Protein AF-A0A8B9K5P0-F1 (afdb_monomer)

Radius of gyration: 25.13 Å; Cα contacts (8 Å, |Δi|>4): 470; chains: 1; bounding box: 76×63×66 Å

Solvent-accessible surface area (backbone atoms only — not comparable to full-atom values): 19448 Å² total; per-residue (Å²): 140,87,88,80,80,86,77,84,75,73,75,76,75,79,77,75,72,77,77,64,49,28,31,17,77,49,69,68,52,82,48,82,62,27,60,58,54,50,53,51,48,51,43,72,75,34,86,42,51,40,85,42,99,42,73,86,77,28,59,35,36,41,39,33,32,43,46,81,92,64,82,69,54,52,61,50,54,43,50,58,67,48,66,81,47,67,68,90,45,43,33,35,40,39,36,32,37,71,42,90,57,66,83,65,85,72,82,77,62,51,83,79,59,86,62,72,54,54,49,60,36,57,32,49,21,28,91,93,66,28,62,49,89,33,71,56,33,52,51,32,51,53,54,52,51,53,56,53,52,52,55,63,58,68,72,51,83,81,81,80,77,83,73,96,80,77,85,75,77,76,75,74,71,76,67,40,27,30,20,76,44,63,46,69,78,58,63,68,32,59,50,68,55,49,61,57,50,69,72,35,90,50,48,39,84,39,93,42,81,85,74,24,66,32,36,41,38,40,25,33,28,46,84,85,68,54,62,26,54,65,57,36,42,61,57,52,72,74,48,66,87,87,53,50,29,31,41,39,39,36,34,47,44,90,55,86,80,64,80,78,78,88,62,87,85,73,66,89,63,84,65,80,37,80,41,58,37,47,19,34,97,83,35,40,62,51,97,38,73,60,36,55,51,35,50,50,51,52,54,50,67,64,65,50,85,81,76,71,88,69,83,83,71,78,88,69,89,88,87,130

Sequence (320 aa):
CIYQYITFISPPPPLIPPKTVKVFSCDTGNTLGSHKQFVGTLCSRRAGLKEVPTVEECDVILCFCPFVSRAGTDIEAALQKLNDIPVTKDVVLVVLHHTFDPECTVPDSSRSVSRENTLTVDCLFHEDRGILHCSQNEEAFRTVLKLIDTKIEEKKPEIKNPDPCTTVKLFKQPLQKYLIIRPGRTLRCHESIMQSLQKRPELQEVFTAIECDVVLAFCCIDPQGRSDIQETMNFLDILPDSKPVALVVLHQTSDPEHVVPDRSGLFTREIMLDVDFLFHENEELLPCPKNESSMNKVLHWLISEVRCDSWLHQVTYKEN

Structure (mmCIF, N/CA/C/O backbone):
data_AF-A0A8B9K5P0-F1
#
_entry.id   AF-A0A8B9K5P0-F1
#
loop_
_atom_site.group_PDB
_atom_site.id
_atom_site.type_symbol
_atom_site.label_atom_id
_atom_site.label_alt_id
_atom_site.label_comp_id
_atom_site.label_asym_id
_atom_site.label_entity_id
_atom_site.label_seq_id
_atom_site.pdbx_PDB_ins_code
_atom_site.Cartn_x
_atom_site.Cartn_y
_atom_site.Cartn_z
_atom_site.occupancy
_atom_site.B_iso_or_equiv
_atom_site.auth_seq_id
_atom_site.auth_comp_id
_atom_site.auth_asym_id
_atom_site.auth_atom_id
_atom_site.pdbx_PDB_model_num
ATOM 1 N N . CYS A 1 1 ? 27.549 -40.000 38.632 1.00 45.22 1 CYS A N 1
ATOM 2 C CA . CYS A 1 1 ? 26.120 -39.713 38.864 1.00 45.22 1 CYS A CA 1
ATOM 3 C C . CYS A 1 1 ? 25.875 -38.224 38.678 1.00 45.22 1 CYS A C 1
ATOM 5 O O . CYS A 1 1 ? 26.126 -37.474 39.606 1.00 45.22 1 CYS A O 1
ATOM 7 N N . ILE A 1 2 ? 25.475 -37.788 37.481 1.00 30.28 2 ILE A N 1
ATOM 8 C CA . ILE A 1 2 ? 25.134 -36.377 37.212 1.00 30.28 2 ILE A CA 1
ATOM 9 C C . ILE A 1 2 ? 23.791 -36.337 36.468 1.00 30.28 2 ILE A C 1
ATOM 11 O O . ILE A 1 2 ? 23.632 -35.729 35.419 1.00 30.28 2 ILE A O 1
ATOM 15 N N . TYR A 1 3 ? 22.824 -37.069 37.023 1.00 35.34 3 TYR A N 1
ATOM 16 C CA . TYR A 1 3 ? 21.406 -36.790 36.848 1.00 35.34 3 TYR A CA 1
ATOM 17 C C . TYR A 1 3 ? 21.012 -35.843 37.979 1.00 35.34 3 TYR A C 1
ATOM 19 O O . TYR A 1 3 ? 20.704 -36.307 39.070 1.00 35.34 3 TYR A O 1
ATOM 27 N N . GLN A 1 4 ? 21.090 -34.535 37.736 1.00 46.41 4 GLN A N 1
ATOM 28 C CA . GLN A 1 4 ? 20.330 -33.506 38.455 1.00 46.41 4 GLN A CA 1
ATOM 29 C C . GLN A 1 4 ? 20.657 -32.140 37.854 1.00 46.41 4 GLN A C 1
ATOM 31 O O . GLN A 1 4 ? 21.696 -31.574 38.154 1.00 46.41 4 GLN A O 1
ATOM 36 N N . TYR A 1 5 ? 19.790 -31.657 36.965 1.00 28.94 5 TYR A N 1
ATOM 37 C CA . TYR A 1 5 ? 19.204 -30.312 37.010 1.00 28.94 5 TYR A CA 1
ATOM 38 C C . TYR A 1 5 ? 18.177 -30.231 35.875 1.00 28.94 5 TYR A C 1
ATOM 40 O O . TYR A 1 5 ? 18.466 -29.848 34.747 1.00 28.94 5 TYR A O 1
ATOM 48 N N . ILE A 1 6 ? 16.960 -30.674 36.187 1.00 39.41 6 ILE A N 1
ATOM 49 C CA . ILE A 1 6 ? 15.764 -30.317 35.429 1.00 39.41 6 ILE A CA 1
ATOM 50 C C . ILE A 1 6 ? 15.540 -28.830 35.712 1.00 39.41 6 ILE A C 1
ATOM 52 O O . ILE A 1 6 ? 15.156 -28.467 36.824 1.00 39.41 6 ILE A O 1
ATOM 56 N N . THR A 1 7 ? 15.815 -27.960 34.744 1.00 37.47 7 THR A N 1
ATOM 57 C CA . THR A 1 7 ? 15.318 -26.586 34.778 1.00 37.47 7 THR A CA 1
ATOM 58 C C . THR A 1 7 ? 13.875 -26.597 34.290 1.00 37.47 7 THR A C 1
ATOM 60 O O . THR A 1 7 ? 13.575 -26.941 33.150 1.00 37.47 7 THR A O 1
ATOM 63 N N . PHE A 1 8 ? 12.967 -26.247 35.199 1.00 38.34 8 PHE A N 1
ATOM 64 C CA . PHE A 1 8 ? 11.594 -25.876 34.892 1.00 38.34 8 PHE A CA 1
ATOM 65 C C . PHE A 1 8 ? 11.609 -24.728 33.874 1.00 38.34 8 PHE A C 1
ATOM 67 O O . PHE A 1 8 ? 11.822 -23.572 34.236 1.00 38.34 8 PHE A O 1
ATOM 74 N N . ILE A 1 9 ? 11.386 -25.039 32.599 1.00 38.22 9 ILE A N 1
ATOM 75 C CA . ILE A 1 9 ? 10.935 -24.039 31.635 1.00 38.22 9 ILE A CA 1
ATOM 76 C C . ILE A 1 9 ? 9.459 -23.821 31.959 1.00 38.22 9 ILE A C 1
ATOM 78 O O . ILE A 1 9 ? 8.624 -24.681 31.677 1.00 38.22 9 ILE A O 1
ATOM 82 N N . SER A 1 10 ? 9.144 -22.709 32.624 1.00 35.44 10 SER A N 1
ATOM 83 C CA . SER A 1 10 ? 7.762 -22.250 32.758 1.00 35.44 10 SER A CA 1
ATOM 84 C C . SER A 1 10 ? 7.119 -22.237 31.368 1.00 35.44 10 SER A C 1
ATOM 86 O O . SER A 1 10 ? 7.771 -21.771 30.426 1.00 35.44 10 SER A O 1
ATOM 88 N N . PRO A 1 11 ? 5.883 -22.742 31.200 1.00 41.47 11 PRO A N 1
ATOM 89 C CA . PRO A 1 11 ? 5.213 -22.671 29.912 1.00 41.47 11 PRO A CA 1
ATOM 90 C C . PRO A 1 11 ? 5.207 -21.211 29.440 1.00 41.47 11 PRO A C 1
ATOM 92 O O . PRO A 1 11 ? 5.012 -20.313 30.271 1.00 41.47 11 PRO A O 1
ATOM 95 N N . PRO A 1 12 ? 5.460 -20.954 28.142 1.00 40.59 12 PRO A N 1
ATOM 96 C CA . PRO A 1 12 ? 5.407 -19.603 27.611 1.00 40.59 12 PRO A CA 1
ATOM 97 C C . PRO A 1 12 ? 4.057 -18.985 27.999 1.00 40.59 12 PRO A C 1
ATOM 99 O O . PRO A 1 12 ? 3.037 -19.682 27.931 1.00 40.59 12 PRO A O 1
ATOM 102 N N . PRO A 1 13 ? 4.031 -17.719 28.455 1.00 39.84 13 PRO A N 1
ATOM 103 C CA . PRO A 1 13 ? 2.778 -17.062 28.787 1.00 39.84 13 PRO A CA 1
ATOM 104 C C . PRO A 1 13 ? 1.828 -17.178 27.588 1.00 39.84 13 PRO A C 1
ATOM 106 O O . PRO A 1 13 ? 2.294 -17.099 26.446 1.00 39.84 13 PRO A O 1
ATOM 109 N N . PRO A 1 14 ? 0.521 -17.405 27.817 1.00 41.16 14 PRO A N 1
ATOM 110 C CA . PRO A 1 14 ? -0.432 -17.540 26.728 1.00 41.16 14 PRO A CA 1
ATOM 111 C C . PRO A 1 14 ? -0.305 -16.317 25.823 1.00 41.16 14 PRO A C 1
ATOM 113 O O . PRO A 1 14 ? -0.400 -15.181 26.293 1.00 41.16 14 PRO A O 1
ATOM 116 N N . LEU A 1 15 ? -0.028 -16.572 24.541 1.00 42.88 15 LEU A N 1
ATOM 117 C CA . LEU A 1 15 ? 0.051 -15.550 23.506 1.00 42.88 15 LEU A CA 1
ATOM 118 C C . LEU A 1 15 ? -1.227 -14.719 23.598 1.00 42.88 15 LEU A C 1
ATOM 120 O O . LEU A 1 15 ? -2.313 -15.223 23.313 1.00 42.88 15 LEU A O 1
ATOM 124 N N . ILE A 1 16 ? -1.109 -13.468 24.047 1.00 45.75 16 ILE A N 1
ATOM 125 C CA . ILE A 1 16 ? -2.219 -12.523 23.979 1.00 45.75 16 ILE A CA 1
ATOM 126 C C . ILE A 1 16 ? -2.580 -12.464 22.493 1.00 45.75 16 ILE A C 1
ATOM 128 O O . ILE A 1 16 ? -1.704 -12.123 21.691 1.00 45.75 16 ILE A O 1
ATOM 132 N N . PRO A 1 17 ? -3.804 -12.851 22.095 1.00 47.16 17 PRO A N 1
ATOM 133 C CA . PRO A 1 17 ? -4.166 -12.845 20.691 1.00 47.16 17 PRO A CA 1
ATOM 134 C C . PRO A 1 17 ? -3.956 -11.426 20.150 1.00 47.16 17 PRO A C 1
ATOM 136 O O . PRO A 1 17 ? -4.300 -10.460 20.844 1.00 47.16 17 PRO A O 1
ATOM 139 N N . PRO A 1 18 ? -3.359 -11.273 18.953 1.00 54.78 18 PRO A N 1
ATOM 140 C CA . PRO A 1 18 ? -3.139 -9.961 18.368 1.00 54.78 18 PRO A CA 1
ATOM 141 C C . PRO A 1 18 ? -4.464 -9.198 18.358 1.00 54.78 18 PRO A C 1
ATOM 143 O O . PRO A 1 18 ? -5.500 -9.716 17.925 1.00 54.78 18 PRO A O 1
ATOM 146 N N . LYS A 1 19 ? -4.447 -7.982 18.917 1.00 68.12 19 LYS A N 1
ATOM 147 C CA . LYS A 1 19 ? -5.650 -7.154 19.021 1.00 68.12 19 LYS A CA 1
ATOM 148 C C . LYS A 1 19 ? -6.235 -6.973 17.631 1.00 68.12 19 LYS A C 1
ATOM 150 O O . LYS A 1 19 ? -5.560 -6.483 16.732 1.00 68.12 19 LYS A O 1
ATOM 155 N N . THR A 1 20 ? -7.480 -7.400 17.482 1.00 85.19 20 THR A N 1
ATOM 156 C CA . THR A 1 20 ? -8.177 -7.390 16.203 1.00 85.19 20 THR A CA 1
ATOM 157 C C . THR A 1 20 ? -9.222 -6.278 16.208 1.00 85.19 20 THR A C 1
ATOM 159 O O . THR A 1 20 ? -10.037 -6.220 17.132 1.00 85.19 20 THR A O 1
ATOM 162 N N . VAL A 1 21 ? -9.201 -5.414 15.194 1.00 90.12 21 VAL A N 1
ATOM 163 C CA . VAL A 1 21 ? -10.274 -4.462 14.889 1.00 90.12 21 VAL A CA 1
ATOM 164 C C . VAL A 1 21 ? -11.250 -5.135 13.945 1.00 90.12 21 VAL A C 1
ATOM 166 O O . VAL A 1 21 ? -10.871 -5.645 12.888 1.00 90.12 21 VAL A O 1
ATOM 169 N N . LYS A 1 22 ? -12.515 -5.157 14.345 1.00 92.62 22 LYS A N 1
ATOM 170 C CA . LYS A 1 22 ? -13.591 -5.746 13.558 1.00 92.62 22 LYS A CA 1
ATOM 171 C C . LYS A 1 22 ? -14.229 -4.679 12.679 1.00 92.62 22 LYS A C 1
ATOM 173 O O . LYS A 1 22 ? -14.687 -3.662 13.194 1.00 92.62 22 LYS A O 1
ATOM 178 N N . VAL A 1 23 ? -14.290 -4.912 11.376 1.00 94.12 23 VAL A N 1
ATOM 179 C CA . VAL A 1 23 ? -14.934 -4.002 10.421 1.00 94.12 23 VAL A CA 1
ATOM 180 C C . VAL A 1 23 ? -16.199 -4.634 9.863 1.00 94.12 23 VAL A C 1
ATOM 182 O O . VAL A 1 23 ? -16.200 -5.814 9.536 1.00 94.12 23 VAL A O 1
ATOM 185 N N . PHE A 1 24 ? -17.278 -3.870 9.762 1.00 92.50 24 PHE A N 1
ATOM 186 C CA . PHE A 1 24 ? -18.481 -4.275 9.034 1.00 92.50 24 PHE A CA 1
ATOM 187 C C . PHE A 1 24 ? -18.594 -3.415 7.781 1.00 92.50 24 PHE A C 1
ATOM 189 O O . PHE A 1 24 ? -18.449 -2.197 7.876 1.00 92.50 24 PHE A O 1
ATOM 196 N N . SER A 1 25 ? -18.830 -4.028 6.622 1.00 93.50 25 SER A N 1
ATOM 197 C CA . SER A 1 25 ? -19.032 -3.309 5.366 1.00 93.50 25 SER A CA 1
ATOM 198 C C . SER A 1 25 ? -20.503 -3.323 4.954 1.00 93.50 25 SER A C 1
ATOM 200 O O . SER A 1 25 ? -21.194 -4.332 5.089 1.00 93.50 25 SER A O 1
ATOM 202 N N . CYS A 1 26 ? -20.997 -2.195 4.449 1.00 89.38 26 CYS A N 1
ATOM 203 C CA . CYS A 1 26 ? -22.312 -2.108 3.825 1.00 89.38 26 CYS A CA 1
ATOM 204 C C . CYS A 1 26 ? -22.286 -1.160 2.630 1.00 89.38 26 CYS A C 1
ATOM 206 O O . CYS A 1 26 ? -21.536 -0.187 2.606 1.00 89.38 26 CYS A O 1
ATOM 208 N N . ASP A 1 27 ? -23.112 -1.438 1.631 1.00 88.94 27 ASP A N 1
ATOM 209 C CA . ASP A 1 27 ? -23.258 -0.624 0.432 1.00 88.94 27 ASP A CA 1
ATOM 210 C C . ASP A 1 27 ? -24.633 0.051 0.371 1.00 88.94 27 ASP A C 1
ATOM 212 O O . ASP A 1 27 ? -25.662 -0.480 0.801 1.00 88.94 27 ASP A O 1
ATOM 216 N N . THR A 1 28 ? -24.657 1.277 -0.149 1.00 86.94 28 THR A N 1
ATOM 217 C CA . THR A 1 28 ? -25.890 2.066 -0.268 1.00 86.94 28 THR A CA 1
ATOM 218 C C . THR A 1 28 ? -26.470 2.051 -1.676 1.00 86.94 28 THR A C 1
ATOM 220 O O . THR A 1 28 ? -27.623 2.448 -1.845 1.00 86.94 28 THR A O 1
ATOM 223 N N . GLY A 1 29 ? -25.727 1.492 -2.633 1.00 85.81 29 GLY A N 1
ATOM 224 C CA . GLY A 1 29 ? -26.105 1.285 -4.025 1.00 85.81 29 GLY A CA 1
ATOM 225 C C . GLY A 1 29 ? -25.168 0.290 -4.716 1.00 85.81 29 GLY A C 1
ATOM 226 O O . GLY A 1 29 ? -24.354 -0.372 -4.076 1.00 85.81 29 GLY A O 1
ATOM 227 N N . ASN A 1 30 ? -25.248 0.194 -6.044 1.00 85.75 30 ASN A N 1
ATOM 228 C CA . ASN A 1 30 ? -24.406 -0.734 -6.796 1.00 85.75 30 ASN A CA 1
ATOM 229 C C . ASN A 1 30 ? -22.954 -0.240 -6.889 1.00 85.75 30 ASN A C 1
ATOM 231 O O . ASN A 1 30 ? -22.651 0.723 -7.585 1.00 85.75 30 ASN A O 1
ATOM 235 N N . THR A 1 31 ? -22.055 -0.945 -6.216 1.00 88.50 31 THR A N 1
ATOM 236 C CA . THR A 1 31 ? -20.616 -0.645 -6.175 1.00 88.50 31 THR A CA 1
ATOM 237 C C . THR A 1 31 ? -19.791 -1.521 -7.117 1.00 88.50 31 THR A C 1
ATOM 239 O O . THR A 1 31 ? -18.567 -1.459 -7.073 1.00 88.50 31 THR A O 1
ATOM 242 N N . LEU A 1 32 ? -20.425 -2.399 -7.908 1.00 88.38 32 LEU A N 1
ATOM 243 C CA . LEU A 1 32 ? -19.756 -3.308 -8.853 1.00 88.38 32 LEU A CA 1
ATOM 244 C C . LEU A 1 32 ? -18.647 -4.169 -8.214 1.00 88.38 32 LEU A C 1
ATOM 246 O O . LEU A 1 32 ? -17.656 -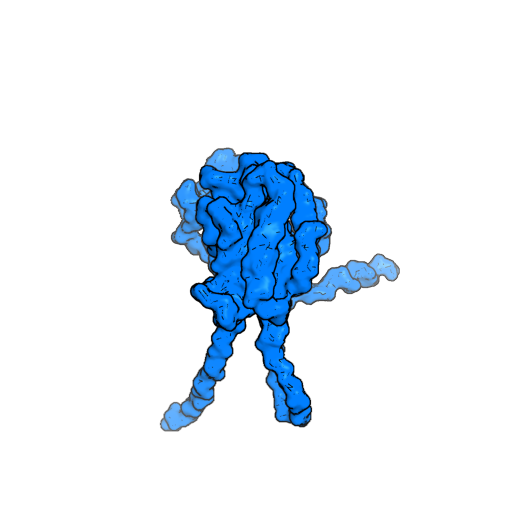4.522 -8.842 1.00 88.38 32 LEU A O 1
ATOM 250 N N . GLY A 1 33 ? -18.798 -4.500 -6.927 1.00 88.81 33 GLY A N 1
ATOM 251 C CA . GLY A 1 33 ? -17.810 -5.278 -6.173 1.00 88.81 33 GLY A CA 1
ATOM 252 C C . GLY A 1 33 ? -16.599 -4.479 -5.678 1.00 88.81 33 GLY A C 1
ATOM 253 O O . GLY A 1 33 ? -15.782 -5.030 -4.940 1.00 88.81 33 GLY A O 1
ATOM 254 N N . SER A 1 34 ? -16.502 -3.182 -5.984 1.00 91.88 34 SER A N 1
ATOM 255 C CA . SER A 1 34 ? -15.394 -2.328 -5.537 1.00 91.88 34 SER A CA 1
ATOM 256 C C . SER A 1 34 ? -15.323 -2.183 -4.014 1.00 91.88 34 SER A C 1
ATOM 258 O O . SER A 1 34 ? -14.226 -2.088 -3.471 1.00 91.88 34 SER A O 1
ATOM 260 N N . HIS A 1 35 ? -16.453 -2.270 -3.301 1.00 93.06 35 HIS A N 1
ATOM 261 C CA . HIS A 1 35 ? -16.463 -2.338 -1.832 1.00 93.06 35 HIS A CA 1
ATOM 262 C C . HIS A 1 35 ? -15.642 -3.527 -1.304 1.00 93.06 35 HIS A C 1
ATOM 264 O O . HIS A 1 35 ? -14.812 -3.356 -0.416 1.00 93.06 35 HIS A O 1
ATOM 270 N N . LYS A 1 36 ? -15.789 -4.719 -1.901 1.00 92.50 36 LYS A N 1
ATOM 271 C CA . LYS A 1 36 ? -15.033 -5.921 -1.504 1.00 92.50 36 LYS A CA 1
ATOM 272 C C . LYS A 1 36 ? -13.548 -5.759 -1.784 1.00 92.50 36 LYS A C 1
ATOM 274 O O . LYS A 1 36 ? -12.725 -6.132 -0.956 1.00 92.50 36 LYS A O 1
ATOM 279 N N . GLN A 1 37 ? -13.204 -5.180 -2.934 1.00 93.62 37 GLN A N 1
ATOM 280 C CA . GLN A 1 37 ? -11.815 -4.879 -3.278 1.00 93.62 37 GLN A CA 1
ATOM 281 C C . GLN A 1 37 ? -11.199 -3.887 -2.284 1.00 93.62 37 GLN A C 1
ATOM 283 O O . GLN A 1 37 ? -10.061 -4.079 -1.859 1.00 93.62 37 GLN A O 1
ATOM 288 N N . PHE A 1 38 ? -11.947 -2.860 -1.878 1.00 95.75 38 PHE A N 1
ATOM 289 C CA . PHE A 1 38 ? -11.499 -1.878 -0.895 1.00 95.75 38 PHE A CA 1
ATOM 290 C C . PHE A 1 38 ? -11.261 -2.517 0.481 1.00 95.75 38 PHE A C 1
ATOM 292 O O . PHE A 1 38 ? -10.174 -2.375 1.039 1.00 95.75 38 PHE A O 1
ATOM 299 N N . VAL A 1 39 ? -12.231 -3.281 1.002 1.00 94.31 39 VAL A N 1
ATOM 300 C CA . VAL A 1 39 ? -12.095 -3.993 2.289 1.00 94.31 39 VAL A CA 1
ATOM 301 C C . VAL A 1 39 ? -10.953 -5.007 2.241 1.00 94.31 39 VAL A C 1
ATOM 303 O O . VAL A 1 39 ? -10.117 -5.032 3.143 1.00 94.31 39 VAL A O 1
ATOM 306 N N . GLY A 1 40 ? -10.860 -5.793 1.165 1.00 91.06 40 GLY A N 1
ATOM 307 C CA . GLY A 1 40 ? -9.767 -6.741 0.959 1.00 91.06 40 GLY A CA 1
ATOM 308 C C . GLY A 1 40 ? -8.406 -6.048 0.975 1.00 91.06 40 GLY A C 1
ATOM 309 O O . GLY A 1 40 ? -7.500 -6.488 1.676 1.00 91.06 40 GLY A O 1
ATOM 310 N N . THR A 1 41 ? -8.293 -4.903 0.297 1.00 90.62 41 THR A N 1
ATOM 311 C CA . THR A 1 41 ? -7.075 -4.082 0.290 1.00 90.62 41 THR A CA 1
ATOM 312 C C . THR A 1 41 ? -6.727 -3.571 1.691 1.00 90.62 41 THR A C 1
ATOM 314 O O . THR A 1 41 ? -5.567 -3.658 2.086 1.00 90.62 41 THR A O 1
ATOM 317 N N . LEU A 1 42 ? -7.700 -3.099 2.481 1.00 91.19 42 LEU A N 1
ATOM 318 C CA . LEU A 1 42 ? -7.471 -2.695 3.876 1.00 91.19 42 LEU A CA 1
ATOM 319 C C . LEU A 1 42 ? -6.952 -3.856 4.733 1.00 91.19 42 LEU A C 1
ATOM 321 O O . LEU A 1 42 ? -5.948 -3.703 5.430 1.00 91.19 42 LEU A O 1
ATOM 325 N N . CYS A 1 43 ? -7.600 -5.020 4.654 1.00 87.00 43 CYS A N 1
ATOM 326 C CA . CYS A 1 43 ? -7.191 -6.218 5.387 1.00 87.00 43 CYS A CA 1
ATOM 327 C C . CYS A 1 43 ? -5.797 -6.710 4.972 1.00 87.00 43 CYS A C 1
ATOM 329 O O . CYS A 1 43 ? -5.039 -7.176 5.820 1.00 87.00 43 CYS A O 1
ATOM 331 N N . SER A 1 44 ? -5.432 -6.580 3.694 1.00 84.38 44 SER A N 1
ATOM 332 C CA . SER A 1 44 ? -4.085 -6.901 3.211 1.00 84.38 44 SER A CA 1
ATOM 333 C C . SER A 1 44 ? -3.035 -5.883 3.663 1.00 84.38 44 SER A C 1
ATOM 335 O O . SER A 1 44 ? -1.912 -6.272 3.969 1.00 84.38 44 SER A O 1
ATOM 337 N N . ARG A 1 45 ? -3.381 -4.590 3.729 1.00 84.50 45 ARG A N 1
ATOM 338 C CA . ARG A 1 45 ? -2.461 -3.512 4.135 1.00 84.50 45 ARG A CA 1
ATOM 339 C C . ARG A 1 45 ? -2.220 -3.455 5.640 1.00 84.50 45 ARG A C 1
ATOM 341 O O . ARG A 1 45 ? -1.209 -2.903 6.068 1.00 84.50 45 ARG A O 1
ATOM 348 N N . ARG A 1 46 ? -3.133 -3.989 6.456 1.00 83.56 46 ARG A N 1
ATOM 349 C CA . ARG A 1 46 ? -3.021 -3.903 7.912 1.00 83.56 46 ARG A CA 1
ATOM 350 C C . ARG A 1 46 ? -3.449 -5.192 8.606 1.00 83.56 46 ARG A C 1
ATOM 352 O O . ARG A 1 46 ? -4.621 -5.563 8.650 1.00 83.56 46 ARG A O 1
ATOM 359 N N . ALA A 1 47 ? -2.464 -5.842 9.223 1.00 80.00 47 ALA A N 1
ATOM 360 C CA . ALA A 1 47 ? -2.683 -7.000 10.076 1.00 80.00 47 ALA A CA 1
ATOM 361 C C . ALA A 1 47 ? -3.553 -6.633 11.289 1.00 80.00 47 ALA A C 1
ATOM 363 O O . ALA A 1 47 ? -3.443 -5.544 11.853 1.00 80.00 47 ALA A O 1
ATOM 364 N N . GLY A 1 48 ? -4.411 -7.565 11.703 1.00 83.44 48 GLY A N 1
ATOM 365 C CA . GLY A 1 48 ? -5.339 -7.344 12.810 1.00 83.44 48 GLY A CA 1
ATOM 366 C C . GLY A 1 48 ? -6.652 -6.674 12.405 1.00 83.44 48 GLY A C 1
ATOM 367 O O . GLY A 1 48 ? -7.457 -6.396 13.284 1.00 83.44 48 GLY A O 1
ATOM 368 N N . LEU A 1 49 ? -6.928 -6.457 11.116 1.00 89.06 49 LEU A N 1
ATOM 369 C CA . LEU A 1 49 ? -8.298 -6.221 10.659 1.00 89.06 49 LEU A CA 1
ATOM 370 C C . LEU A 1 49 ? -9.018 -7.530 10.375 1.00 89.06 49 LEU A C 1
ATOM 372 O O . LEU A 1 49 ? -8.466 -8.442 9.758 1.00 89.06 49 LEU A O 1
ATOM 376 N N . LYS A 1 50 ? -10.284 -7.593 10.775 1.00 89.06 50 LYS A N 1
ATOM 377 C CA . LYS A 1 50 ? -11.172 -8.699 10.438 1.00 89.06 50 LYS A CA 1
ATOM 378 C C . LYS A 1 50 ? -12.538 -8.170 10.040 1.00 89.06 50 LYS A C 1
ATOM 380 O O . LYS A 1 50 ? -13.180 -7.486 10.829 1.00 89.06 50 LYS A O 1
ATOM 385 N N . GLU A 1 51 ? -13.001 -8.540 8.856 1.00 90.44 51 GLU A N 1
ATOM 386 C CA . GLU A 1 51 ? -14.383 -8.282 8.469 1.00 90.44 51 GLU A CA 1
ATOM 387 C C . GLU A 1 51 ? -15.344 -9.184 9.261 1.00 90.44 51 GLU A C 1
ATOM 389 O O . GLU A 1 51 ? -15.081 -10.375 9.467 1.00 90.44 51 GLU A O 1
ATOM 394 N N . VAL A 1 52 ? -16.438 -8.604 9.751 1.00 89.38 52 VAL A N 1
ATOM 395 C CA . VAL A 1 52 ? -17.497 -9.288 10.500 1.00 89.38 52 VAL A CA 1
ATOM 396 C C . VAL A 1 52 ? -18.853 -9.071 9.831 1.00 89.38 52 VAL A C 1
ATOM 398 O O . VAL A 1 52 ? -19.054 -8.042 9.189 1.00 89.38 52 VAL A O 1
ATOM 401 N N . PRO A 1 53 ? -19.793 -10.024 9.962 1.00 81.81 53 PRO A N 1
ATOM 402 C CA . PRO A 1 53 ? -21.035 -10.007 9.191 1.00 81.81 53 PRO A CA 1
ATOM 403 C C . PRO A 1 53 ? -22.117 -9.081 9.759 1.00 81.81 53 PRO A C 1
ATOM 405 O O . PRO A 1 53 ? -23.142 -8.894 9.110 1.00 81.81 53 PRO A O 1
ATOM 408 N N . THR A 1 54 ? -21.938 -8.547 10.969 1.00 81.62 54 THR A N 1
ATOM 409 C CA . THR A 1 54 ? -22.971 -7.798 11.695 1.00 81.62 54 THR A CA 1
ATOM 410 C C . THR A 1 54 ? -22.433 -6.480 12.233 1.00 81.62 54 THR A C 1
ATOM 412 O O . THR A 1 54 ? -21.259 -6.365 12.604 1.00 81.62 54 THR A O 1
ATOM 415 N N . VAL A 1 55 ? -23.318 -5.482 12.307 1.00 83.81 55 VAL A N 1
ATOM 416 C CA . VAL A 1 55 ? -22.993 -4.179 12.888 1.00 83.81 55 VAL A CA 1
ATOM 417 C C . VAL A 1 55 ? -22.644 -4.353 14.355 1.00 83.81 55 VAL A C 1
ATOM 419 O O . VAL A 1 55 ? -21.694 -3.743 14.811 1.00 83.81 55 VAL A O 1
ATOM 422 N N . GLU A 1 56 ? -23.343 -5.193 15.113 1.00 83.31 56 GLU A N 1
ATOM 423 C CA . GLU A 1 56 ? -23.181 -5.340 16.565 1.00 83.31 56 GLU A CA 1
ATOM 424 C C . GLU A 1 56 ? -21.753 -5.741 16.945 1.00 83.31 56 GLU A C 1
ATOM 426 O O . GLU A 1 56 ? -21.188 -5.195 17.894 1.00 83.31 56 GLU A O 1
ATOM 431 N N . GLU A 1 57 ? -21.151 -6.634 16.163 1.00 85.19 57 GLU A N 1
ATOM 432 C CA . GLU A 1 57 ? -19.818 -7.172 16.413 1.00 85.19 57 GLU A CA 1
ATOM 433 C C . GLU A 1 57 ? -18.684 -6.245 15.981 1.00 85.19 57 GLU A C 1
ATOM 435 O O . GLU A 1 57 ? -17.545 -6.469 16.399 1.00 85.19 57 GLU A O 1
ATOM 440 N N . CYS A 1 58 ? -18.955 -5.253 15.132 1.00 88.62 58 CYS A N 1
ATOM 441 C CA . CYS A 1 58 ? -17.914 -4.413 14.562 1.00 88.62 58 CYS A CA 1
ATOM 442 C C . CYS A 1 58 ? -17.491 -3.275 15.496 1.00 88.62 58 CYS A C 1
ATOM 444 O O . CYS A 1 58 ? -18.271 -2.758 16.301 1.00 88.62 58 CYS A O 1
ATOM 446 N N . ASP A 1 59 ? -16.244 -2.856 15.330 1.00 89.50 59 ASP A N 1
ATOM 447 C CA . ASP A 1 59 ? -15.673 -1.660 15.939 1.00 89.50 59 ASP A CA 1
ATOM 448 C C . ASP A 1 59 ? -15.832 -0.447 15.017 1.00 89.50 59 ASP A C 1
ATOM 450 O O . ASP A 1 59 ? -16.110 0.650 15.487 1.00 89.50 59 ASP A O 1
ATOM 454 N N . VAL A 1 60 ? -15.689 -0.662 13.704 1.00 92.12 60 VAL A N 1
ATOM 455 C CA . VAL A 1 60 ? -15.783 0.375 12.668 1.00 92.12 60 VAL A CA 1
ATOM 456 C C . VAL A 1 60 ? -16.714 -0.096 11.555 1.00 92.12 60 VAL A C 1
ATOM 458 O O . VAL A 1 60 ? -16.694 -1.268 11.173 1.00 92.12 60 VAL A O 1
ATOM 461 N N . ILE A 1 61 ? -17.524 0.816 11.026 1.00 92.56 61 ILE A N 1
ATOM 462 C CA . ILE A 1 61 ? -18.432 0.559 9.903 1.00 92.56 61 ILE A CA 1
ATOM 463 C C . ILE A 1 61 ? -17.881 1.234 8.654 1.00 92.56 61 ILE A C 1
ATOM 465 O O . ILE A 1 61 ? -17.594 2.426 8.674 1.00 92.56 61 ILE A O 1
ATOM 469 N N . LEU A 1 62 ? -17.765 0.487 7.562 1.00 96.25 62 LEU A N 1
ATOM 470 C CA . LEU A 1 62 ? -17.388 0.985 6.244 1.00 96.25 62 LEU A CA 1
ATOM 471 C C . LEU A 1 62 ? -18.649 1.053 5.374 1.00 96.25 62 LEU A C 1
ATOM 473 O O . LEU A 1 62 ? -19.143 0.029 4.906 1.00 96.25 62 LEU A O 1
ATOM 477 N N . CYS A 1 63 ? -19.181 2.257 5.183 1.00 94.00 63 CYS A N 1
ATOM 478 C CA . CYS A 1 63 ? -20.366 2.517 4.371 1.00 94.00 63 CYS A CA 1
ATOM 479 C C . CYS A 1 63 ? -19.942 2.981 2.975 1.00 94.00 63 CYS A C 1
ATOM 481 O O . CYS A 1 63 ? -19.342 4.043 2.831 1.00 94.00 63 CYS A O 1
ATOM 483 N N . PHE A 1 64 ? -20.238 2.192 1.945 1.00 94.38 64 PHE A N 1
ATOM 484 C CA . PHE A 1 64 ? -19.847 2.462 0.564 1.00 94.38 64 PHE A CA 1
ATOM 485 C C . PHE A 1 64 ? -20.984 3.114 -0.213 1.00 94.38 64 PHE A C 1
ATOM 487 O O . PHE A 1 64 ? -22.042 2.514 -0.414 1.00 94.38 64 PHE A O 1
ATOM 494 N N . CYS A 1 65 ? -20.731 4.325 -0.698 1.00 91.44 65 CYS A N 1
ATOM 495 C CA . CYS A 1 65 ? -21.689 5.141 -1.426 1.00 91.44 65 CYS A CA 1
ATOM 496 C C . CYS A 1 65 ? -21.225 5.348 -2.874 1.00 91.44 65 CYS A C 1
ATOM 498 O O . CYS A 1 65 ? -20.410 6.238 -3.116 1.00 91.44 65 CYS A O 1
ATOM 500 N N . PRO A 1 66 ? -21.707 4.555 -3.849 1.00 86.88 66 PRO A N 1
ATOM 501 C CA . PRO A 1 66 ? -21.439 4.823 -5.257 1.00 86.88 66 PRO A CA 1
ATOM 502 C C . PRO A 1 66 ? -22.110 6.132 -5.672 1.00 86.88 66 PRO A C 1
ATOM 504 O O . PRO A 1 66 ? -23.325 6.268 -5.592 1.00 86.88 66 PRO A O 1
ATOM 507 N N . PHE A 1 67 ? -21.298 7.097 -6.093 1.00 75.06 67 PHE A N 1
ATOM 508 C CA . PHE A 1 67 ? -21.712 8.422 -6.525 1.00 75.06 67 PHE A CA 1
ATOM 509 C C . PHE A 1 67 ? -22.020 8.387 -8.022 1.00 75.06 67 PHE A C 1
ATOM 511 O O . PHE A 1 67 ? -21.122 8.471 -8.868 1.00 75.06 67 PHE A O 1
ATOM 518 N N . VAL A 1 68 ? -23.300 8.223 -8.365 1.00 63.12 68 VAL A N 1
ATOM 519 C CA . VAL A 1 68 ? -23.737 8.022 -9.753 1.00 63.12 68 VAL A CA 1
ATOM 520 C C . VAL A 1 68 ? -24.325 9.324 -10.305 1.00 63.12 68 VAL A C 1
ATOM 522 O O . VAL A 1 68 ? -25.521 9.488 -10.515 1.00 63.12 68 VAL A O 1
ATOM 525 N N . SER A 1 69 ? -23.445 10.277 -10.608 1.00 52.72 69 SER A N 1
ATOM 526 C CA . SER A 1 69 ? -23.681 11.444 -11.481 1.00 52.72 69 SER A CA 1
ATOM 527 C C . SER A 1 69 ? -24.754 12.489 -11.112 1.00 52.72 69 SER A C 1
ATOM 529 O O . SER A 1 69 ? -24.943 13.419 -11.900 1.00 52.72 69 SER A O 1
ATOM 531 N N . ARG A 1 70 ? -25.432 12.457 -9.954 1.00 53.25 70 ARG A N 1
ATOM 532 C CA . ARG A 1 70 ? -26.348 13.554 -9.567 1.00 53.25 70 ARG A CA 1
ATOM 533 C C . ARG A 1 70 ? -26.235 13.966 -8.096 1.00 53.25 70 ARG A C 1
ATOM 535 O O . ARG A 1 70 ? -26.061 13.154 -7.204 1.00 53.25 70 ARG A O 1
ATOM 542 N N . ALA A 1 71 ? -26.299 15.283 -7.903 1.00 49.91 71 ALA A N 1
ATOM 543 C CA . ALA A 1 71 ? -26.053 16.043 -6.681 1.00 49.91 71 ALA A CA 1
ATOM 544 C C . ALA A 1 71 ? -26.646 15.446 -5.391 1.00 49.91 71 ALA A C 1
ATOM 546 O O . ALA A 1 71 ? -27.854 15.268 -5.323 1.00 49.91 71 ALA A O 1
ATOM 547 N N . GLY A 1 72 ? -25.814 15.267 -4.355 1.00 56.38 72 GLY A N 1
ATOM 548 C CA . GLY A 1 72 ? -26.179 15.215 -2.924 1.00 56.38 72 GLY A CA 1
ATOM 549 C C . GLY A 1 72 ? -27.062 14.058 -2.428 1.00 56.38 72 GLY A C 1
ATOM 550 O O . GLY A 1 72 ? -26.949 13.680 -1.265 1.00 56.38 72 GLY A O 1
ATOM 551 N N . THR A 1 73 ? -27.894 13.463 -3.283 1.00 70.00 73 THR A N 1
ATOM 552 C CA . THR A 1 73 ? -28.934 12.496 -2.905 1.00 70.00 73 THR A CA 1
ATOM 553 C C . THR A 1 73 ? -28.368 11.161 -2.452 1.00 70.00 73 THR A C 1
ATOM 555 O O . THR A 1 73 ? -28.900 10.562 -1.521 1.00 70.00 73 THR A O 1
ATOM 558 N N . ASP A 1 74 ? -27.281 10.699 -3.074 1.00 78.31 74 ASP A N 1
ATOM 559 C CA . ASP A 1 74 ? -26.687 9.398 -2.747 1.00 78.31 74 ASP A CA 1
ATOM 560 C C . ASP A 1 74 ? -26.026 9.432 -1.359 1.00 78.31 74 ASP A C 1
ATOM 562 O O . ASP A 1 74 ? -26.202 8.513 -0.556 1.00 78.31 74 ASP A O 1
ATOM 566 N N . ILE A 1 75 ? -25.345 10.542 -1.038 1.00 84.19 75 ILE A N 1
ATOM 567 C CA . ILE A 1 75 ? -24.757 10.783 0.287 1.00 84.19 75 ILE A CA 1
ATOM 568 C C . ILE A 1 75 ? -25.865 10.929 1.332 1.00 84.19 75 ILE A C 1
ATOM 570 O O . ILE A 1 75 ? -25.790 10.302 2.385 1.00 84.19 75 ILE A O 1
ATOM 574 N N . GLU A 1 76 ? -26.922 11.696 1.052 1.00 83.00 76 GLU A N 1
ATOM 575 C CA . GLU A 1 76 ? -28.045 11.847 1.985 1.00 83.00 76 GLU A CA 1
ATOM 576 C C . GLU A 1 76 ? -28.731 10.503 2.277 1.00 83.00 76 GLU A C 1
ATOM 578 O O . GLU A 1 76 ? -28.964 10.169 3.438 1.00 83.00 76 GLU A O 1
ATOM 583 N N . ALA A 1 77 ? -28.981 9.683 1.253 1.00 82.94 77 ALA A N 1
ATOM 584 C CA . ALA A 1 77 ? -29.543 8.344 1.420 1.00 82.94 77 ALA A CA 1
ATOM 585 C C . ALA A 1 77 ? -28.607 7.414 2.213 1.00 82.94 77 ALA A C 1
ATOM 587 O O . ALA A 1 77 ? -29.069 6.606 3.026 1.00 82.94 77 ALA A O 1
ATOM 588 N N . ALA A 1 78 ? -27.289 7.535 2.015 1.00 86.50 78 ALA A N 1
ATOM 589 C CA . ALA A 1 78 ? -26.303 6.815 2.812 1.00 86.50 78 ALA A CA 1
ATOM 590 C C . ALA A 1 78 ? -26.354 7.228 4.288 1.00 86.50 78 ALA A C 1
ATOM 592 O O . ALA A 1 78 ? -26.382 6.369 5.169 1.00 86.50 78 ALA A O 1
ATOM 593 N N . LEU A 1 79 ? -26.437 8.530 4.565 1.00 84.88 79 LEU A N 1
ATOM 594 C CA . LEU A 1 79 ? -26.550 9.055 5.925 1.00 84.88 79 LEU A CA 1
ATOM 595 C C . LEU A 1 79 ? -27.868 8.652 6.592 1.00 84.88 79 LEU A C 1
ATOM 597 O O . LEU A 1 79 ? -27.858 8.298 7.767 1.00 84.88 79 LEU A O 1
ATOM 601 N N . GLN A 1 80 ? -28.982 8.619 5.854 1.00 84.44 80 GLN A N 1
ATOM 602 C CA . GLN A 1 80 ? -30.262 8.129 6.375 1.00 84.44 80 GLN A CA 1
ATOM 603 C C . GLN A 1 80 ? -30.160 6.679 6.866 1.00 84.44 80 GLN A C 1
ATOM 605 O O . GLN A 1 80 ? -30.604 6.393 7.973 1.00 84.44 80 GLN A O 1
ATOM 610 N N . LYS A 1 81 ? -29.498 5.789 6.112 1.00 82.62 81 LYS A N 1
ATOM 611 C CA . LYS A 1 81 ? -29.237 4.403 6.549 1.00 82.62 81 LYS A CA 1
ATOM 612 C C . LYS A 1 81 ? -28.336 4.328 7.790 1.00 82.62 81 LYS A C 1
ATOM 614 O O . LYS A 1 81 ? -28.458 3.405 8.588 1.00 82.62 81 LYS A O 1
ATOM 619 N N . LEU A 1 82 ? -27.424 5.285 7.956 1.00 84.56 82 LEU A N 1
ATOM 620 C CA . LEU A 1 82 ? -26.507 5.354 9.098 1.00 84.56 82 LEU A CA 1
ATOM 621 C C . LEU A 1 82 ? -27.134 5.976 10.356 1.00 84.56 82 LEU A C 1
ATOM 623 O O . LEU A 1 82 ? -26.567 5.836 11.441 1.00 84.56 82 LEU A O 1
ATOM 627 N N . ASN A 1 83 ? -28.275 6.659 10.242 1.00 80.88 83 ASN A N 1
ATOM 628 C CA . ASN A 1 83 ? -28.969 7.254 11.390 1.00 80.88 83 ASN A CA 1
ATOM 629 C C . ASN A 1 83 ? -29.595 6.201 12.314 1.00 80.88 83 ASN A C 1
ATOM 631 O O . ASN A 1 83 ? -29.733 6.454 13.508 1.00 80.88 83 ASN A O 1
ATOM 635 N N . ASP A 1 84 ? -29.899 5.013 11.790 1.00 77.88 84 ASP A N 1
ATOM 636 C CA . ASP A 1 84 ? -30.375 3.878 12.589 1.00 77.88 84 ASP A CA 1
ATOM 637 C C . ASP A 1 84 ? -29.252 3.246 13.438 1.00 77.88 84 ASP A C 1
ATOM 639 O O . ASP A 1 84 ? -29.504 2.422 14.318 1.00 77.88 84 ASP A O 1
ATOM 643 N N . ILE A 1 85 ? -27.995 3.641 13.197 1.00 77.50 85 ILE A N 1
ATOM 644 C CA . ILE A 1 85 ? -26.814 3.116 13.879 1.00 77.50 85 ILE A CA 1
ATOM 645 C C . ILE A 1 85 ? -26.430 4.040 15.041 1.00 77.50 85 ILE A C 1
ATOM 647 O O . ILE A 1 85 ? -26.271 5.248 14.828 1.00 77.50 85 ILE A O 1
ATOM 651 N N . PRO A 1 86 ? -26.174 3.495 16.250 1.00 73.25 86 PRO A N 1
ATOM 652 C CA . PRO A 1 86 ? -25.731 4.286 17.391 1.00 73.25 86 PRO A CA 1
ATOM 653 C C . PRO A 1 86 ? -24.533 5.184 17.056 1.00 73.25 86 PRO A C 1
ATOM 655 O O . PRO A 1 86 ? -23.526 4.721 16.516 1.00 73.25 86 PRO A O 1
ATOM 658 N N . VAL A 1 87 ? -24.616 6.463 17.439 1.00 71.31 87 VAL A N 1
ATOM 659 C CA . VAL A 1 87 ? -23.562 7.478 17.211 1.00 71.31 87 VAL A CA 1
ATOM 660 C C . VAL A 1 87 ? -22.225 7.074 17.847 1.00 71.31 87 VAL A C 1
ATOM 662 O O . VAL A 1 87 ? -21.169 7.515 17.417 1.00 71.31 87 VAL A O 1
ATOM 665 N N . THR A 1 88 ? -22.238 6.173 18.829 1.00 74.00 88 THR A N 1
ATOM 666 C CA . THR A 1 88 ? -21.035 5.641 19.481 1.00 74.00 88 THR A CA 1
ATOM 667 C C . THR A 1 88 ? -20.154 4.774 18.579 1.00 74.00 88 THR A C 1
ATOM 669 O O . THR A 1 88 ? -19.041 4.458 18.985 1.00 74.00 88 THR A O 1
ATOM 672 N N . LYS A 1 89 ? -20.635 4.337 17.406 1.00 79.94 89 LYS A N 1
ATOM 673 C CA . LYS A 1 89 ? -19.818 3.584 16.445 1.00 79.94 89 LYS A CA 1
ATOM 674 C C . LYS A 1 89 ? -19.173 4.519 15.432 1.00 79.94 89 LYS A C 1
ATOM 676 O O . LYS A 1 89 ? -19.868 5.326 14.813 1.00 79.94 89 LYS A O 1
ATOM 681 N N . ASP A 1 90 ? -17.868 4.352 15.234 1.00 89.50 90 ASP A N 1
ATOM 682 C CA . ASP A 1 90 ? -17.141 5.056 14.186 1.00 89.50 90 ASP A CA 1
ATOM 683 C C . ASP A 1 90 ? -17.595 4.562 12.814 1.00 89.50 90 ASP A C 1
ATOM 685 O O . ASP A 1 90 ? -17.619 3.358 12.529 1.00 89.50 90 ASP A O 1
ATOM 689 N N . VAL A 1 91 ? -17.945 5.512 11.958 1.00 92.44 91 VAL A N 1
ATOM 690 C CA . VAL A 1 91 ? -18.344 5.253 10.581 1.00 92.44 91 VAL A CA 1
ATOM 691 C C . VAL A 1 91 ? -17.318 5.868 9.646 1.00 92.44 91 VAL A C 1
ATOM 693 O O . VAL A 1 91 ? -16.886 7.003 9.828 1.00 92.44 91 VAL A O 1
ATOM 696 N N . VAL A 1 92 ? -16.960 5.124 8.611 1.00 95.88 92 VAL A N 1
ATOM 697 C CA . VAL A 1 92 ? -16.258 5.628 7.440 1.00 95.88 92 VAL A CA 1
ATOM 698 C C . VAL A 1 92 ? -17.235 5.605 6.275 1.00 95.88 92 VAL A C 1
ATOM 700 O O . VAL A 1 92 ? -17.645 4.532 5.832 1.00 95.88 92 VAL A O 1
ATOM 703 N N . LEU A 1 93 ? -17.603 6.777 5.770 1.00 94.50 93 LEU A N 1
ATOM 704 C CA . LEU A 1 93 ? -18.324 6.917 4.515 1.00 94.50 93 LEU A CA 1
ATOM 705 C C . LEU A 1 93 ? -17.310 6.967 3.367 1.00 94.50 93 LEU A C 1
ATOM 707 O O . LEU A 1 93 ? -16.581 7.945 3.213 1.00 94.50 93 LEU A O 1
ATOM 711 N N . VAL A 1 94 ? -17.265 5.902 2.572 1.00 95.81 94 VAL A N 1
ATOM 712 C CA . VAL A 1 94 ? -16.430 5.794 1.374 1.00 95.81 94 VAL A CA 1
ATOM 713 C C . VAL A 1 94 ? -17.282 6.168 0.166 1.00 95.81 94 VAL A C 1
ATOM 715 O O . VAL A 1 94 ? -18.110 5.375 -0.289 1.00 95.81 94 VAL A O 1
ATOM 718 N N . VAL A 1 95 ? -17.097 7.380 -0.352 1.00 93.75 95 VAL A N 1
ATOM 719 C CA . VAL A 1 95 ? -17.802 7.868 -1.541 1.00 93.75 95 VAL A CA 1
ATOM 720 C C . VAL A 1 95 ? -17.044 7.405 -2.781 1.00 93.75 95 VAL A C 1
ATOM 722 O O . VAL A 1 95 ? -15.895 7.778 -2.988 1.00 93.75 95 VAL A O 1
ATOM 725 N N . LEU A 1 96 ? -17.668 6.551 -3.588 1.00 93.31 96 LEU A N 1
ATOM 726 C CA . LEU A 1 96 ? -17.076 5.951 -4.781 1.00 93.31 96 LEU A CA 1
ATOM 727 C C . LEU A 1 96 ? -17.505 6.741 -6.024 1.00 93.31 96 LEU A C 1
ATOM 729 O O . LEU A 1 96 ? -18.624 6.594 -6.503 1.00 93.31 96 LEU A O 1
ATOM 733 N N . HIS A 1 97 ? -16.616 7.561 -6.569 1.00 92.12 97 HIS A N 1
ATOM 734 C CA . HIS A 1 97 ? -16.815 8.354 -7.779 1.00 92.12 97 HIS A CA 1
ATOM 735 C C . HIS A 1 97 ? -16.520 7.525 -9.020 1.00 92.12 97 HIS A C 1
ATOM 737 O O . HIS A 1 97 ? -15.384 7.092 -9.234 1.00 92.12 97 HIS A O 1
ATOM 743 N N . HIS A 1 98 ? -17.546 7.298 -9.840 1.00 90.81 98 HIS A N 1
ATOM 744 C CA . HIS A 1 98 ? -17.383 6.528 -11.065 1.00 90.81 98 HIS A CA 1
ATOM 745 C C . HIS A 1 98 ? -16.647 7.351 -12.126 1.00 90.81 98 HIS A C 1
ATOM 747 O O . HIS A 1 98 ? -17.183 8.334 -12.641 1.00 90.81 98 HIS A O 1
ATOM 753 N N . THR A 1 99 ? -15.423 6.956 -12.462 1.00 90.50 99 THR A N 1
ATOM 754 C CA . THR A 1 99 ? -14.600 7.632 -13.465 1.00 90.50 99 THR A CA 1
ATOM 755 C C . THR A 1 99 ? -13.558 6.689 -14.049 1.00 90.50 99 THR A C 1
ATOM 757 O O . THR A 1 99 ? -13.030 5.811 -13.370 1.00 90.50 99 THR A O 1
ATOM 760 N N . PHE A 1 100 ? -13.228 6.879 -15.325 1.00 90.12 100 PHE A N 1
ATOM 761 C CA . PHE A 1 100 ? -12.074 6.225 -15.940 1.00 90.12 100 PHE A CA 1
ATOM 762 C C . PHE A 1 100 ? -10.779 7.046 -15.768 1.00 90.12 100 PHE A C 1
ATOM 764 O O . PHE A 1 100 ? -9.688 6.546 -16.028 1.00 90.12 100 PHE A O 1
ATOM 771 N N . ASP A 1 101 ? -10.853 8.296 -15.325 1.00 91.38 101 ASP A N 1
ATOM 772 C CA . ASP A 1 101 ? -9.676 9.150 -15.170 1.00 91.38 101 ASP A CA 1
ATOM 773 C C . ASP A 1 101 ? -9.080 9.012 -13.752 1.00 91.38 101 ASP A C 1
ATOM 775 O O . ASP A 1 101 ? -9.744 9.399 -12.788 1.00 91.38 101 ASP A O 1
ATOM 779 N N . PRO A 1 102 ? -7.862 8.453 -13.584 1.00 88.81 102 PRO A N 1
ATOM 780 C CA . PRO A 1 102 ? -7.217 8.336 -12.275 1.00 88.81 102 PRO A CA 1
ATOM 781 C C . PRO A 1 102 ? -6.790 9.687 -11.682 1.00 88.81 102 PRO A C 1
ATOM 783 O O . PRO A 1 102 ? -6.616 9.767 -10.469 1.00 88.81 102 PRO A O 1
ATOM 786 N N . GLU A 1 103 ? -6.673 10.734 -12.503 1.00 89.50 103 GLU A N 1
ATOM 787 C CA . GLU A 1 103 ? -6.329 12.097 -12.078 1.00 89.50 103 GLU A CA 1
ATOM 788 C C . GLU A 1 103 ? -7.580 12.974 -11.892 1.00 89.50 103 GLU A C 1
ATOM 790 O O . GLU A 1 103 ? -7.490 14.195 -11.752 1.00 89.50 103 GLU A O 1
ATOM 795 N N . CYS A 1 104 ? -8.771 12.363 -11.893 1.00 88.69 104 CYS A N 1
ATOM 796 C CA . CYS A 1 104 ? -10.029 13.075 -11.737 1.00 88.69 104 CYS A CA 1
ATOM 797 C C . CYS A 1 104 ? -10.111 13.753 -10.364 1.00 88.69 104 CYS A C 1
ATOM 799 O O . CYS A 1 104 ? -10.183 13.095 -9.324 1.00 88.69 104 CYS A O 1
ATOM 801 N N . THR A 1 105 ? -10.171 15.082 -10.365 1.00 87.31 105 THR A N 1
ATOM 802 C CA . THR A 1 105 ? -10.433 15.856 -9.152 1.00 87.31 105 THR A CA 1
ATOM 803 C C . THR A 1 105 ? -11.912 15.789 -8.801 1.00 87.31 105 THR A C 1
ATOM 805 O O . THR A 1 105 ? -12.764 16.251 -9.564 1.00 87.31 105 THR A O 1
ATOM 808 N N . VAL A 1 106 ? -12.214 15.272 -7.613 1.00 86.31 106 VAL A N 1
ATOM 809 C CA . VAL A 1 106 ? -13.578 15.189 -7.083 1.00 86.31 106 VAL A CA 1
ATOM 810 C C . VAL A 1 106 ? -13.790 16.204 -5.957 1.00 86.31 106 VAL A C 1
ATOM 812 O O . VAL A 1 106 ? -12.837 16.558 -5.258 1.00 86.31 106 VAL A O 1
ATOM 815 N N . PRO A 1 107 ? -15.016 16.729 -5.781 1.00 82.69 107 PRO A N 1
ATOM 816 C CA . PRO A 1 107 ? -15.335 17.568 -4.634 1.00 82.69 107 PRO A CA 1
ATOM 817 C C . PRO A 1 107 ? -15.142 16.805 -3.320 1.00 82.69 107 PRO A C 1
ATOM 819 O O . PRO A 1 107 ? -15.453 15.623 -3.241 1.00 82.69 107 PRO A O 1
ATOM 822 N N . ASP A 1 108 ? -14.701 17.515 -2.283 1.00 85.88 108 ASP A N 1
ATOM 823 C CA . ASP A 1 108 ? -14.615 16.994 -0.917 1.00 85.88 108 ASP A CA 1
ATOM 824 C C . ASP A 1 108 ? -16.020 16.703 -0.362 1.00 85.88 108 ASP A C 1
ATOM 826 O O . ASP A 1 108 ? -16.776 17.623 -0.013 1.00 85.88 108 ASP A O 1
ATOM 830 N N . SER A 1 109 ? -16.374 15.417 -0.293 1.00 88.38 109 SER A N 1
ATOM 831 C CA . SER A 1 109 ? -17.706 14.966 0.123 1.00 88.38 109 SER A CA 1
ATOM 832 C C . SER A 1 109 ? -17.963 15.156 1.614 1.00 88.38 109 SER A C 1
ATOM 834 O O . SER A 1 109 ? -19.127 15.187 2.023 1.00 88.38 109 SER A O 1
ATOM 836 N N . SER A 1 110 ? -16.920 15.354 2.433 1.00 87.50 110 SER A N 1
ATOM 837 C CA . SER A 1 110 ? -17.074 15.587 3.877 1.00 87.50 110 SER A CA 1
ATOM 838 C C . SER A 1 110 ? -17.929 16.823 4.178 1.00 87.50 110 SER A C 1
ATOM 840 O O . SER A 1 110 ? -18.646 16.866 5.174 1.00 87.50 110 SER A O 1
ATOM 842 N N . ARG A 1 111 ? -17.953 17.794 3.255 1.00 85.38 111 ARG A N 1
ATOM 843 C CA . ARG A 1 111 ? -18.780 19.009 3.334 1.00 85.38 111 ARG A CA 1
ATOM 844 C C . ARG A 1 111 ? -20.284 18.738 3.320 1.00 85.38 111 ARG A C 1
ATOM 846 O O . ARG A 1 111 ? -21.053 19.611 3.713 1.00 85.38 111 ARG A O 1
ATOM 853 N N . SER A 1 112 ? -20.697 17.562 2.853 1.00 82.69 112 SER A N 1
ATOM 854 C CA . SER A 1 112 ? -22.102 17.144 2.781 1.00 82.69 112 SER A CA 1
ATOM 855 C C . SER A 1 112 ? -22.501 16.214 3.933 1.00 82.69 112 SER A C 1
ATOM 857 O O . SER A 1 112 ? -23.614 15.693 3.938 1.00 82.69 112 SER A O 1
ATOM 859 N N . VAL A 1 113 ? -21.608 15.990 4.907 1.00 84.44 113 VAL A N 1
ATOM 860 C CA . VAL A 1 113 ? -21.815 15.064 6.024 1.00 84.44 113 VAL A CA 1
ATOM 861 C C . VAL A 1 113 ? -21.920 15.832 7.337 1.00 84.44 113 VAL A C 1
ATOM 863 O O . VAL A 1 113 ? -20.980 16.488 7.772 1.00 84.44 113 VAL A O 1
ATOM 866 N N . SER A 1 114 ? -23.077 15.728 7.989 1.00 80.00 114 SER A N 1
ATOM 867 C CA . SER A 1 114 ? -23.357 16.366 9.285 1.00 80.00 114 SER A CA 1
ATOM 868 C C . SER A 1 114 ? -23.391 15.386 10.462 1.00 80.00 114 SER A C 1
ATOM 870 O O . SER A 1 114 ? -23.495 15.814 11.611 1.00 80.00 114 SER A O 1
ATOM 872 N N . ARG A 1 115 ? -23.315 14.074 10.200 1.00 78.81 115 ARG A N 1
ATOM 873 C CA . ARG A 1 115 ? -23.367 13.031 11.231 1.00 78.81 115 ARG A CA 1
ATOM 874 C C . ARG A 1 115 ? -22.041 12.976 11.993 1.00 78.81 115 ARG A C 1
ATOM 876 O O . ARG A 1 115 ? -20.988 12.762 11.396 1.00 78.81 115 ARG A O 1
ATOM 883 N N . GLU A 1 116 ? -22.100 13.104 13.316 1.00 79.06 116 GLU A N 1
ATOM 884 C CA . GLU A 1 116 ? -20.933 12.940 14.192 1.00 79.06 116 GLU A CA 1
ATOM 885 C C . GLU A 1 116 ? -20.311 11.537 14.060 1.00 79.06 116 GLU A C 1
ATOM 887 O O . GLU A 1 116 ? -20.954 10.591 13.594 1.00 79.06 116 GLU A O 1
ATOM 892 N N . ASN A 1 117 ? -19.038 11.401 14.443 1.00 83.00 117 ASN A N 1
ATOM 893 C CA . ASN A 1 117 ? -18.268 10.151 14.360 1.00 83.00 117 ASN A CA 1
ATOM 894 C C . ASN A 1 117 ? -18.279 9.507 12.962 1.00 83.00 117 ASN A C 1
ATOM 896 O O . ASN A 1 117 ? -18.264 8.283 12.822 1.00 83.00 117 ASN A O 1
ATOM 900 N N . THR A 1 118 ? -18.327 10.345 11.922 1.00 88.94 118 THR A N 1
ATOM 901 C CA . THR A 1 118 ? -18.310 9.915 10.523 1.00 88.94 118 THR A CA 1
ATOM 902 C C . THR A 1 118 ? -17.101 10.519 9.818 1.00 88.94 118 THR A C 1
ATOM 904 O O . THR A 1 118 ? -17.065 11.709 9.512 1.00 88.94 118 THR A O 1
ATOM 907 N N . LEU A 1 119 ? -16.095 9.689 9.560 1.00 93.31 119 LEU A N 1
ATOM 908 C CA . LEU A 1 119 ? -14.999 10.009 8.655 1.00 93.31 119 LEU A CA 1
ATOM 909 C C . LEU A 1 119 ? -15.500 9.856 7.217 1.00 93.31 119 LEU A C 1
ATOM 911 O O . LEU A 1 119 ? -16.115 8.848 6.891 1.00 93.31 119 LEU A O 1
ATOM 915 N N . THR A 1 120 ? -15.226 10.823 6.347 1.00 93.38 120 THR A N 1
ATOM 916 C CA . THR A 1 120 ? -15.593 10.732 4.925 1.00 93.38 120 THR A CA 1
ATOM 917 C C . THR A 1 120 ? -14.333 10.680 4.082 1.00 93.38 120 THR A C 1
ATOM 919 O O . THR A 1 120 ? -13.417 11.468 4.311 1.00 93.38 120 THR A O 1
ATOM 922 N N . VAL A 1 121 ? -14.282 9.750 3.132 1.00 94.69 121 VAL A N 1
ATOM 923 C CA . VAL A 1 121 ? -13.202 9.651 2.149 1.00 94.69 121 VAL A CA 1
ATOM 924 C C . VAL A 1 121 ? -13.780 9.502 0.749 1.00 94.69 121 VAL A C 1
ATOM 926 O O . VAL A 1 121 ? -14.764 8.792 0.538 1.00 94.69 121 VAL A O 1
ATOM 929 N N . ASP A 1 122 ? -13.146 10.170 -0.203 1.00 93.88 122 ASP A N 1
ATOM 930 C CA . ASP A 1 122 ? -13.521 10.155 -1.610 1.00 93.88 122 ASP A CA 1
ATOM 931 C C . ASP A 1 122 ? -12.583 9.227 -2.384 1.00 93.88 122 ASP A C 1
ATOM 933 O O . ASP A 1 122 ? -11.364 9.389 -2.334 1.00 93.88 122 ASP A O 1
ATOM 937 N N . CYS A 1 123 ? -13.156 8.274 -3.113 1.00 94.81 123 CYS A N 1
ATOM 938 C CA . CYS A 1 123 ? -12.445 7.245 -3.859 1.00 94.81 123 CYS A CA 1
ATOM 939 C C . CYS A 1 123 ? -12.923 7.194 -5.311 1.00 94.81 123 CYS A C 1
ATOM 941 O O . CYS A 1 123 ? -14.114 7.266 -5.572 1.00 94.81 123 CYS A O 1
ATOM 943 N N . LEU A 1 124 ? -12.021 6.991 -6.262 1.00 94.69 124 LEU A N 1
ATOM 944 C CA . LEU A 1 124 ? -12.317 6.796 -7.675 1.00 94.69 124 LEU A CA 1
ATOM 945 C C . LEU A 1 124 ? -12.444 5.304 -8.002 1.00 94.69 124 LEU A C 1
ATOM 947 O O . LEU A 1 124 ? -11.594 4.496 -7.610 1.00 94.69 124 LEU A O 1
ATOM 951 N N . PHE A 1 125 ? -13.468 4.929 -8.761 1.00 94.19 125 PHE A N 1
ATOM 952 C CA . PHE A 1 125 ? -13.634 3.561 -9.248 1.00 94.19 125 PHE A CA 1
ATOM 953 C C . PHE A 1 125 ? -14.157 3.528 -10.683 1.00 94.19 125 PHE A C 1
ATOM 955 O O . PHE A 1 125 ? -14.767 4.483 -11.158 1.00 94.19 125 PHE A O 1
ATOM 962 N N . HIS A 1 126 ? -13.937 2.410 -11.364 1.00 92.00 126 HIS A N 1
ATOM 963 C CA . HIS A 1 126 ? -14.466 2.153 -12.697 1.00 92.00 126 HIS A CA 1
ATOM 964 C C . HIS A 1 126 ? -14.962 0.717 -12.795 1.00 92.00 126 HIS A C 1
ATOM 966 O O . HIS A 1 126 ? -14.306 -0.187 -12.285 1.00 92.00 126 HIS A O 1
ATOM 972 N N . GLU A 1 127 ? -16.058 0.485 -13.505 1.00 88.12 127 GLU A N 1
ATOM 973 C CA . GLU A 1 127 ? -16.624 -0.848 -13.745 1.00 88.12 127 GLU A CA 1
ATOM 974 C C . GLU A 1 127 ? -15.601 -1.906 -14.201 1.00 88.12 127 GLU A C 1
ATOM 976 O O . GLU A 1 127 ? -15.540 -2.984 -13.615 1.00 88.12 127 GLU A O 1
ATOM 981 N N . ASP A 1 128 ? -14.722 -1.574 -15.152 1.00 87.19 128 ASP A N 1
ATOM 982 C CA . ASP A 1 128 ? -13.707 -2.516 -15.663 1.00 87.19 128 ASP A CA 1
ATOM 983 C C . ASP A 1 128 ? -12.471 -2.702 -14.766 1.00 87.19 128 ASP A C 1
ATOM 985 O O . ASP A 1 128 ? -11.731 -3.674 -14.921 1.00 87.19 128 ASP A O 1
ATOM 989 N N . ARG A 1 129 ? -12.181 -1.749 -13.870 1.00 86.81 129 ARG A N 1
ATOM 990 C CA . ARG A 1 129 ? -10.921 -1.720 -13.091 1.00 86.81 129 ARG A CA 1
ATOM 991 C C . ARG A 1 129 ? -11.125 -1.820 -11.582 1.00 86.81 129 ARG A C 1
ATOM 993 O O . ARG A 1 129 ? -10.155 -1.980 -10.845 1.00 86.81 129 ARG A O 1
ATOM 1000 N N . GLY A 1 130 ? -12.368 -1.724 -11.126 1.00 91.75 130 GLY A N 1
ATOM 1001 C CA . GLY A 1 130 ? -12.712 -1.560 -9.725 1.00 91.75 130 GLY A CA 1
ATOM 1002 C C . GLY A 1 130 ? -12.125 -0.272 -9.146 1.00 91.75 130 GLY A C 1
ATOM 1003 O O . GLY A 1 130 ? -12.148 0.777 -9.791 1.00 91.75 130 GLY A O 1
ATOM 1004 N N . ILE A 1 131 ? -11.597 -0.350 -7.925 1.00 94.69 131 ILE A N 1
ATOM 1005 C CA . ILE A 1 131 ? -10.903 0.756 -7.253 1.00 94.69 131 ILE A CA 1
ATOM 1006 C C . ILE A 1 131 ? -9.645 1.126 -8.048 1.00 94.69 131 ILE A C 1
ATOM 1008 O O . ILE A 1 131 ? -8.772 0.284 -8.265 1.00 94.69 131 ILE A O 1
ATOM 1012 N N . LEU A 1 132 ? -9.539 2.390 -8.467 1.00 93.62 132 LEU A N 1
ATOM 1013 C CA . LEU A 1 132 ? -8.400 2.863 -9.254 1.00 93.62 132 LEU A CA 1
ATOM 1014 C C . LEU A 1 132 ? -7.114 2.938 -8.417 1.00 93.62 132 LEU A C 1
ATOM 1016 O O . LEU A 1 132 ? -7.146 3.173 -7.209 1.00 93.62 132 LEU A O 1
ATOM 1020 N N . HIS A 1 133 ? -5.966 2.787 -9.073 1.00 91.75 133 HIS A N 1
ATOM 1021 C CA . HIS A 1 133 ? -4.667 3.064 -8.467 1.00 91.75 133 HIS A CA 1
ATOM 1022 C C . HIS A 1 133 ? -4.281 4.521 -8.747 1.00 91.75 133 HIS A C 1
ATOM 1024 O O . HIS A 1 133 ? -3.813 4.836 -9.838 1.00 91.75 133 HIS A O 1
ATOM 1030 N N . CYS A 1 134 ? -4.539 5.407 -7.785 1.00 90.44 134 CYS A N 1
ATOM 1031 C CA . CYS A 1 134 ? -4.260 6.838 -7.887 1.00 90.44 134 CYS A CA 1
ATOM 1032 C C . CYS A 1 134 ? -3.990 7.460 -6.510 1.00 90.44 134 CYS A C 1
ATOM 1034 O O . CYS A 1 134 ? -4.289 6.861 -5.472 1.00 90.44 134 CYS A O 1
ATOM 1036 N N . SER A 1 135 ? -3.447 8.680 -6.510 1.00 89.38 135 SER A N 1
ATOM 1037 C CA . SER A 1 135 ? -3.117 9.447 -5.301 1.00 89.38 135 SER A CA 1
ATOM 1038 C C . SER A 1 135 ? -4.330 9.665 -4.389 1.00 89.38 135 SER A C 1
ATOM 1040 O O . SER A 1 135 ? -4.222 9.488 -3.178 1.00 89.38 135 SER A O 1
ATOM 1042 N N . GLN A 1 136 ? -5.496 9.960 -4.970 1.00 91.31 136 GLN A N 1
ATOM 1043 C CA . GLN A 1 136 ? -6.762 10.142 -4.255 1.00 91.31 136 GLN A CA 1
ATOM 1044 C C . GLN A 1 136 ? -7.155 8.896 -3.444 1.00 91.31 136 GLN A C 1
ATOM 1046 O O . GLN A 1 136 ? -7.457 8.984 -2.254 1.00 91.31 136 GLN A O 1
ATOM 1051 N N . ASN A 1 137 ? -7.113 7.716 -4.067 1.00 94.94 137 ASN A N 1
ATOM 1052 C CA . ASN A 1 137 ? -7.475 6.465 -3.398 1.00 94.94 137 ASN A CA 1
ATOM 1053 C C . ASN A 1 137 ? -6.441 6.055 -2.355 1.00 94.94 137 ASN A C 1
ATOM 1055 O O . ASN A 1 137 ? -6.799 5.511 -1.313 1.00 94.94 137 ASN A O 1
ATOM 1059 N N . GLU A 1 138 ? -5.163 6.324 -2.617 1.00 92.56 138 GLU A N 1
ATOM 1060 C CA . GLU A 1 138 ? -4.097 6.066 -1.654 1.00 92.56 138 GLU A CA 1
ATOM 1061 C C . GLU A 1 138 ? -4.262 6.929 -0.395 1.00 92.56 138 GLU A C 1
ATOM 1063 O O . GLU A 1 138 ? -4.168 6.431 0.727 1.00 92.56 138 GLU A O 1
ATOM 1068 N N . GLU A 1 139 ? -4.617 8.201 -0.574 1.00 91.50 139 GLU A N 1
ATOM 1069 C CA . GLU A 1 139 ? -4.954 9.119 0.510 1.00 91.50 139 GLU A CA 1
ATOM 1070 C C . GLU A 1 139 ? -6.193 8.658 1.296 1.00 91.50 139 GLU A C 1
ATOM 1072 O O . GLU A 1 139 ? -6.183 8.663 2.532 1.00 91.50 139 GLU A O 1
ATOM 1077 N N . ALA A 1 140 ? -7.228 8.172 0.603 1.00 94.06 140 ALA A N 1
ATOM 1078 C CA . ALA A 1 140 ? -8.399 7.580 1.240 1.00 94.06 140 ALA A CA 1
ATOM 1079 C C . ALA A 1 140 ? -8.023 6.363 2.102 1.00 94.06 140 ALA A C 1
ATOM 1081 O O . ALA A 1 140 ? -8.386 6.307 3.279 1.00 94.06 140 ALA A O 1
ATOM 1082 N N . PHE A 1 141 ? -7.235 5.419 1.574 1.00 94.69 141 PHE A N 1
ATOM 1083 C CA . PHE A 1 141 ? -6.751 4.270 2.346 1.00 94.69 141 PHE A CA 1
ATOM 1084 C C . PHE A 1 141 ? -5.926 4.701 3.561 1.00 94.69 141 PHE A C 1
ATOM 1086 O O . PHE A 1 141 ? -6.164 4.203 4.663 1.00 94.69 141 PHE A O 1
ATOM 1093 N N . ARG A 1 142 ? -4.990 5.641 3.390 1.00 91.31 142 ARG A N 1
ATOM 1094 C CA . ARG A 1 142 ? -4.151 6.167 4.476 1.00 91.31 142 ARG A CA 1
ATOM 1095 C C . ARG A 1 142 ? -5.000 6.746 5.604 1.00 91.31 142 ARG A C 1
ATOM 1097 O O . ARG A 1 142 ? -4.742 6.486 6.780 1.00 91.31 142 ARG A O 1
ATOM 1104 N N . THR A 1 143 ? -6.015 7.523 5.249 1.00 92.44 143 THR A N 1
ATOM 1105 C CA . THR A 1 143 ? -6.901 8.181 6.207 1.00 92.44 143 THR A CA 1
ATOM 1106 C C . THR A 1 143 ? -7.773 7.173 6.962 1.00 92.44 143 THR A C 1
ATOM 1108 O O . THR A 1 143 ? -7.872 7.254 8.188 1.00 92.44 143 THR A O 1
ATOM 1111 N N . VAL A 1 144 ? -8.305 6.154 6.280 1.00 94.00 144 VAL A N 1
ATOM 1112 C CA . VAL A 1 144 ? -9.065 5.068 6.925 1.00 94.00 144 VAL A CA 1
ATOM 1113 C C . VAL A 1 144 ? -8.183 4.216 7.841 1.00 94.00 144 VAL A C 1
ATOM 1115 O O . VAL A 1 144 ? -8.566 3.931 8.975 1.00 94.00 144 VAL A O 1
ATOM 1118 N N . LEU A 1 145 ? -6.977 3.849 7.399 1.00 91.56 145 LEU A N 1
ATOM 1119 C CA . LEU A 1 145 ? -6.028 3.082 8.211 1.00 91.56 145 LEU A CA 1
ATOM 1120 C C . LEU A 1 145 ? -5.602 3.841 9.469 1.00 91.56 145 LEU A C 1
ATOM 1122 O O . LEU A 1 145 ? -5.530 3.249 10.541 1.00 91.56 145 LEU A O 1
ATOM 1126 N N . LYS A 1 146 ? -5.405 5.160 9.376 1.00 91.12 146 LYS A N 1
ATOM 1127 C CA . LYS A 1 146 ? -5.094 5.994 10.542 1.00 91.12 146 LYS A CA 1
ATOM 1128 C C . LYS A 1 146 ? -6.201 5.946 11.601 1.00 91.12 146 LYS A C 1
ATOM 1130 O O . LYS A 1 146 ? -5.889 5.873 12.785 1.00 91.12 146 LYS A O 1
ATOM 1135 N N . LEU A 1 147 ? -7.474 5.959 11.194 1.00 89.69 147 LEU A N 1
ATOM 1136 C CA . LEU A 1 147 ? -8.602 5.783 12.117 1.00 89.69 147 LEU A CA 1
ATOM 1137 C C . LEU A 1 147 ? -8.598 4.386 12.752 1.00 89.69 147 LEU A C 1
ATOM 1139 O O . LEU A 1 147 ? -8.838 4.239 13.944 1.00 89.69 147 LEU A O 1
ATOM 1143 N N . ILE A 1 148 ? -8.326 3.342 11.971 1.00 89.06 148 ILE A N 1
ATOM 1144 C CA . ILE A 1 148 ? -8.262 1.976 12.504 1.00 89.06 148 ILE A CA 1
ATOM 1145 C C . ILE A 1 148 ? -7.139 1.848 13.544 1.00 89.06 148 ILE A C 1
ATOM 1147 O O . ILE A 1 148 ? -7.314 1.200 14.578 1.00 89.06 148 ILE A O 1
ATOM 1151 N N . ASP A 1 149 ? -6.007 2.502 13.305 1.00 86.06 149 ASP A N 1
ATOM 1152 C CA . ASP A 1 149 ? -4.852 2.467 14.194 1.00 86.06 149 ASP A CA 1
ATOM 1153 C C . ASP A 1 149 ? -5.147 3.084 15.559 1.00 86.06 149 ASP A C 1
ATOM 1155 O O . ASP A 1 149 ? -4.787 2.492 16.580 1.00 86.06 149 ASP A O 1
ATOM 1159 N N . THR A 1 150 ? -5.884 4.198 15.610 1.00 84.94 150 THR A N 1
ATOM 1160 C CA . THR A 1 150 ? -6.295 4.783 16.896 1.00 84.94 150 THR A CA 1
ATOM 1161 C C . THR A 1 150 ? -7.188 3.826 17.689 1.00 84.94 150 THR A C 1
ATOM 1163 O O . THR A 1 150 ? -7.022 3.697 18.902 1.00 84.94 150 THR A O 1
ATOM 1166 N N . LYS A 1 151 ? -8.054 3.045 17.027 1.00 80.75 151 LYS A N 1
ATOM 1167 C CA . LYS A 1 151 ? -8.896 2.030 17.695 1.00 80.75 151 LYS A CA 1
ATOM 1168 C C . LYS A 1 151 ? -8.089 0.867 18.273 1.00 80.75 151 LYS A C 1
ATOM 1170 O O . LYS A 1 151 ? -8.447 0.311 19.316 1.00 80.75 151 LYS A O 1
ATOM 1175 N N . ILE A 1 152 ? -6.979 0.499 17.633 1.00 76.12 152 ILE A N 1
ATOM 1176 C CA . ILE A 1 152 ? -6.046 -0.512 18.160 1.00 76.12 152 ILE A CA 1
ATOM 1177 C C . ILE A 1 152 ? -5.381 -0.008 19.452 1.00 76.12 152 ILE A C 1
ATOM 1179 O O . ILE A 1 152 ? -5.179 -0.784 20.402 1.00 76.12 152 ILE A O 1
ATOM 1183 N N . GLU A 1 153 ? -5.053 1.284 19.496 1.00 73.38 153 GLU A N 1
ATOM 1184 C CA . GLU A 1 153 ? -4.430 1.945 20.643 1.00 73.38 153 GLU A CA 1
ATOM 1185 C C . GLU A 1 153 ? -5.404 2.123 21.819 1.00 73.38 153 GLU A C 1
ATOM 1187 O O . GLU A 1 153 ? -5.049 1.758 22.944 1.00 73.38 153 GLU A O 1
ATOM 1192 N N . GLU A 1 154 ? -6.644 2.559 21.564 1.00 65.88 154 GLU A N 1
ATOM 1193 C CA . GLU A 1 154 ? -7.716 2.740 22.563 1.00 65.88 154 GLU A CA 1
ATOM 1194 C C . GLU A 1 154 ? -8.081 1.434 23.292 1.00 65.88 154 GLU A C 1
ATOM 1196 O O . GLU A 1 154 ? -8.341 1.429 24.493 1.00 65.88 154 GLU A O 1
ATOM 1201 N N . LYS A 1 155 ? -8.015 0.278 22.617 1.00 57.28 155 LYS A N 1
ATOM 1202 C CA . LYS A 1 155 ? -8.264 -1.045 23.230 1.00 57.28 155 LYS A CA 1
ATOM 1203 C C . LYS A 1 155 ? -7.114 -1.561 24.108 1.00 57.28 155 LYS A C 1
ATOM 1205 O O . LYS A 1 155 ? -7.002 -2.763 24.369 1.00 57.28 155 LYS A O 1
ATOM 1210 N N . LYS A 1 156 ? -6.159 -0.722 24.512 1.00 49.72 156 LYS A N 1
ATOM 1211 C CA . LYS A 1 156 ? -5.123 -1.106 25.483 1.00 49.72 156 LYS A CA 1
ATOM 1212 C C . LYS A 1 156 ? -5.721 -1.047 26.890 1.00 49.72 156 LYS A C 1
ATOM 1214 O O . LYS A 1 156 ? -6.248 -0.005 27.247 1.00 49.72 156 LYS A O 1
ATOM 1219 N N . PRO A 1 157 ? -5.660 -2.126 27.695 1.00 44.53 157 PRO A N 1
ATOM 1220 C CA . PRO A 1 157 ? -6.173 -2.055 29.055 1.00 44.53 157 PRO A CA 1
ATOM 1221 C C . PRO A 1 157 ? -5.411 -0.969 29.823 1.00 44.53 157 PRO A C 1
ATOM 1223 O O . PRO A 1 157 ? -4.187 -1.042 29.964 1.00 44.53 157 PRO A O 1
ATOM 1226 N N . GLU A 1 158 ? -6.138 0.047 30.287 1.00 38.91 158 GLU A N 1
ATOM 1227 C CA . GLU A 1 158 ? -5.658 0.990 31.291 1.00 38.91 158 GLU A CA 1
ATOM 1228 C C . GLU A 1 158 ? -5.409 0.213 32.588 1.00 38.91 158 GLU A C 1
ATOM 1230 O O . GLU A 1 158 ? -6.340 -0.235 33.260 1.00 38.91 158 GLU A O 1
ATOM 1235 N N . ILE A 1 159 ? -4.141 0.016 32.942 1.00 44.91 159 ILE A N 1
ATOM 1236 C CA . ILE A 1 159 ? -3.771 -0.552 34.238 1.00 44.91 159 ILE A CA 1
ATOM 1237 C C . ILE A 1 159 ? -4.001 0.543 35.286 1.00 44.91 159 ILE A C 1
ATOM 1239 O O . ILE A 1 159 ? -3.206 1.476 35.398 1.00 44.91 159 ILE A O 1
ATOM 1243 N N . LYS A 1 160 ? -5.098 0.451 36.046 1.00 44.44 160 LYS A N 1
ATOM 1244 C CA . LYS A 1 160 ? -5.356 1.333 37.192 1.00 44.44 160 LYS A CA 1
ATOM 1245 C C . LYS A 1 160 ? -4.451 0.926 38.363 1.00 44.44 160 LYS A C 1
ATOM 1247 O O . LYS A 1 160 ? -4.633 -0.145 38.925 1.00 44.44 160 LYS A O 1
ATOM 1252 N N . ASN A 1 161 ? -3.519 1.828 38.685 1.00 41.91 161 ASN A N 1
ATOM 1253 C CA . ASN A 1 161 ? -2.586 1.887 39.824 1.00 41.91 161 ASN A CA 1
ATOM 1254 C C . ASN A 1 161 ? -1.672 0.665 40.054 1.00 41.91 161 ASN A C 1
ATOM 1256 O O . ASN A 1 161 ? -2.131 -0.350 40.570 1.00 41.91 161 ASN A O 1
ATOM 1260 N N . PRO A 1 162 ? -0.358 0.764 39.768 1.00 41.53 162 PRO A N 1
ATOM 1261 C CA . PRO A 1 162 ? 0.582 -0.288 40.117 1.00 41.53 162 PRO A CA 1
ATOM 1262 C C . PRO A 1 162 ? 1.106 -0.128 41.550 1.00 41.53 162 PRO A C 1
ATOM 1264 O O . PRO A 1 162 ? 1.637 0.919 41.927 1.00 41.53 162 PRO A O 1
ATOM 1267 N N . ASP A 1 163 ? 1.006 -1.217 42.310 1.00 34.44 163 ASP A N 1
ATOM 1268 C CA . ASP A 1 163 ? 1.826 -1.479 43.490 1.00 34.44 163 ASP A CA 1
ATOM 1269 C C . ASP A 1 163 ? 3.327 -1.400 43.136 1.00 34.44 163 ASP A C 1
ATOM 1271 O O . ASP A 1 163 ? 3.747 -1.857 42.063 1.00 34.44 163 ASP A O 1
ATOM 1275 N N . PRO A 1 164 ? 4.178 -0.849 44.019 1.00 43.47 164 PRO A N 1
ATOM 1276 C CA . PRO A 1 164 ? 5.566 -0.538 43.708 1.00 43.47 164 PRO A CA 1
ATOM 1277 C C . PRO A 1 164 ? 6.477 -1.753 43.920 1.00 43.47 164 PRO A C 1
ATOM 1279 O O . PRO A 1 164 ? 7.395 -1.696 44.727 1.00 43.47 164 PRO A O 1
ATOM 1282 N N . CYS A 1 165 ? 6.251 -2.866 43.221 1.00 41.78 165 CYS A N 1
ATOM 1283 C CA . CYS A 1 165 ? 7.288 -3.884 43.021 1.00 41.78 165 CYS A CA 1
ATOM 1284 C C . CYS A 1 165 ? 6.855 -4.903 41.962 1.00 41.78 165 CYS A C 1
ATOM 1286 O O . CYS A 1 165 ? 6.170 -5.871 42.274 1.00 41.78 165 CYS A O 1
ATOM 1288 N N . THR A 1 166 ? 7.226 -4.656 40.706 1.00 36.97 166 THR A N 1
ATOM 1289 C CA . THR A 1 166 ? 7.720 -5.623 39.699 1.00 36.97 166 THR A CA 1
ATOM 1290 C C . THR A 1 166 ? 7.632 -4.922 38.346 1.00 36.97 166 THR A C 1
ATOM 1292 O O . THR A 1 166 ? 6.683 -5.070 37.579 1.00 36.97 166 THR A O 1
ATOM 1295 N N . THR A 1 167 ? 8.631 -4.100 38.043 1.00 35.97 167 THR A N 1
ATOM 1296 C CA . THR A 1 167 ? 8.855 -3.590 36.694 1.00 35.97 167 THR A CA 1
ATOM 1297 C C . THR A 1 167 ? 9.337 -4.743 35.819 1.00 35.97 167 THR A C 1
ATOM 1299 O O . THR A 1 167 ? 10.535 -4.936 35.624 1.00 35.97 167 THR A O 1
ATOM 1302 N N . VAL A 1 168 ? 8.408 -5.496 35.224 1.00 40.31 168 VAL A N 1
ATOM 1303 C CA . VAL A 1 168 ? 8.710 -6.102 33.926 1.00 40.31 168 VAL A CA 1
ATOM 1304 C C . VAL A 1 168 ? 8.764 -4.934 32.950 1.00 40.31 168 VAL A C 1
ATOM 1306 O O . VAL A 1 168 ? 7.741 -4.453 32.467 1.00 40.31 168 VAL A O 1
ATOM 1309 N N . LYS A 1 169 ? 9.973 -4.420 32.705 1.00 39.72 169 LYS A N 1
ATOM 1310 C CA . LYS A 1 169 ? 10.246 -3.624 31.511 1.00 39.72 169 LYS A CA 1
ATOM 1311 C C . LYS A 1 169 ? 9.887 -4.516 30.326 1.00 39.72 169 LYS A C 1
ATOM 1313 O O . LYS A 1 169 ? 10.671 -5.378 29.942 1.00 39.72 169 LYS A O 1
ATOM 1318 N N . LEU A 1 170 ? 8.689 -4.344 29.773 1.00 37.75 170 LEU A N 1
ATOM 1319 C CA . LEU A 1 170 ? 8.400 -4.833 28.438 1.00 37.75 170 LEU A CA 1
ATOM 1320 C C . LEU A 1 170 ? 9.271 -3.980 27.516 1.00 37.75 170 LEU A C 1
ATOM 1322 O O . LEU A 1 170 ? 8.905 -2.856 27.173 1.00 37.75 170 LEU A O 1
ATOM 1326 N N . PHE A 1 171 ? 10.471 -4.472 27.212 1.00 35.72 171 PHE A N 1
ATOM 1327 C CA . PHE A 1 171 ? 11.283 -3.943 26.131 1.00 35.72 171 PHE A CA 1
ATOM 1328 C C . PHE A 1 171 ? 10.434 -4.084 24.867 1.00 35.72 171 PHE A C 1
ATOM 1330 O O . PHE A 1 171 ? 10.348 -5.160 24.281 1.00 35.72 171 PHE A O 1
ATOM 1337 N N . LYS A 1 172 ? 9.730 -3.016 24.478 1.00 46.00 172 LYS A N 1
ATOM 1338 C CA . LYS A 1 172 ? 9.330 -2.860 23.085 1.00 46.00 172 LYS A CA 1
ATOM 1339 C C . LYS A 1 172 ? 10.650 -2.833 22.325 1.00 46.00 172 LYS A C 1
ATOM 1341 O O . LYS A 1 172 ? 11.397 -1.869 22.481 1.00 46.00 172 LYS A O 1
ATOM 1346 N N . GLN A 1 173 ? 10.971 -3.912 21.615 1.00 51.31 173 GLN A N 1
ATOM 1347 C CA . GLN A 1 173 ? 12.096 -3.891 20.689 1.00 51.31 173 GLN A CA 1
ATOM 1348 C C . GLN A 1 173 ? 11.904 -2.681 19.759 1.00 51.31 173 GLN A C 1
ATOM 1350 O O . GLN A 1 173 ? 10.758 -2.398 19.382 1.00 51.31 173 GLN A O 1
ATOM 1355 N N . PRO A 1 174 ? 12.962 -1.907 19.471 1.00 59.62 174 PRO A N 1
ATOM 1356 C CA . PRO A 1 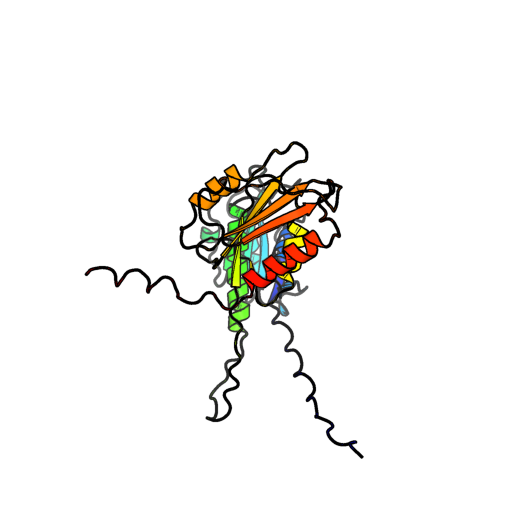174 ? 12.849 -0.778 18.563 1.00 59.62 174 PRO A CA 1
ATOM 1357 C C . PRO A 1 174 ? 12.348 -1.286 17.205 1.00 59.62 174 PRO A C 1
ATOM 1359 O O . PRO A 1 174 ? 12.936 -2.189 16.620 1.00 59.62 174 PRO A O 1
ATOM 1362 N N . LEU A 1 175 ? 11.220 -0.740 16.743 1.00 72.94 175 LEU A N 1
ATOM 1363 C CA . LEU A 1 175 ? 10.685 -1.023 15.414 1.00 72.94 175 LEU A CA 1
ATOM 1364 C C . LEU A 1 175 ? 11.500 -0.224 14.400 1.00 72.94 175 LEU A C 1
ATOM 1366 O O . LEU A 1 175 ? 11.451 1.005 14.424 1.00 72.94 175 LEU A O 1
ATOM 1370 N N . GLN A 1 176 ? 12.223 -0.911 13.522 1.00 84.88 176 GLN A N 1
ATOM 1371 C CA . GLN A 1 176 ? 12.968 -0.288 12.437 1.00 84.88 176 GLN A CA 1
ATOM 1372 C C . GLN A 1 176 ? 12.007 0.026 11.286 1.00 84.88 176 GLN A C 1
ATOM 1374 O O . GLN A 1 176 ? 11.505 -0.882 10.612 1.00 84.88 176 GLN A O 1
ATOM 1379 N N . LYS A 1 177 ? 11.757 1.313 11.035 1.00 87.88 177 LYS A N 1
ATOM 1380 C CA . LYS A 1 177 ? 10.904 1.759 9.931 1.00 87.88 177 LYS A CA 1
ATOM 1381 C C . LYS A 1 177 ? 11.711 1.865 8.650 1.00 87.88 177 LYS A C 1
ATOM 1383 O O . LYS A 1 177 ? 12.691 2.606 8.593 1.00 87.88 177 LYS A O 1
ATOM 1388 N N . TYR A 1 178 ? 11.299 1.168 7.605 1.00 90.94 178 TYR A N 1
ATOM 1389 C CA . TYR A 1 178 ? 11.980 1.198 6.318 1.00 90.94 178 TYR A CA 1
ATOM 1390 C C . TYR A 1 178 ? 11.049 1.682 5.209 1.00 90.94 178 TYR A C 1
ATOM 1392 O O . TYR A 1 178 ? 9.888 1.290 5.142 1.00 90.94 178 TYR A O 1
ATOM 1400 N N . LEU A 1 179 ? 11.566 2.545 4.339 1.00 90.38 179 LEU A N 1
ATOM 1401 C CA . LEU A 1 179 ? 10.898 2.968 3.112 1.00 90.38 179 LEU A CA 1
ATOM 1402 C C . LEU A 1 179 ? 11.444 2.150 1.952 1.00 90.38 179 LEU A C 1
ATOM 1404 O O . LEU A 1 179 ? 12.660 2.032 1.809 1.00 90.38 179 LEU A O 1
ATOM 1408 N N . ILE A 1 180 ? 10.564 1.640 1.096 1.00 90.38 180 ILE A N 1
ATOM 1409 C CA . ILE A 1 180 ? 10.981 1.049 -0.171 1.00 90.38 180 ILE A CA 1
ATOM 1410 C C . ILE A 1 180 ? 10.842 2.078 -1.294 1.00 90.38 180 ILE A C 1
ATOM 1412 O O . ILE A 1 180 ? 9.788 2.690 -1.452 1.00 90.38 180 ILE A O 1
ATOM 1416 N N . ILE A 1 181 ? 11.884 2.215 -2.114 1.00 87.88 181 ILE A N 1
ATOM 1417 C CA . ILE A 1 181 ? 11.824 2.962 -3.373 1.00 87.88 181 ILE A CA 1
ATOM 1418 C C . ILE A 1 181 ? 12.141 2.035 -4.547 1.00 87.88 181 ILE A C 1
ATOM 1420 O O . ILE A 1 181 ? 12.995 1.152 -4.448 1.00 87.88 181 ILE A O 1
ATOM 1424 N N . ARG A 1 182 ? 11.408 2.210 -5.648 1.00 85.19 182 ARG A N 1
ATOM 1425 C CA . ARG A 1 182 ? 11.499 1.369 -6.851 1.00 85.19 182 ARG A CA 1
ATOM 1426 C C . ARG A 1 182 ? 11.333 2.240 -8.099 1.00 85.19 182 ARG A C 1
ATOM 1428 O O . ARG A 1 182 ? 10.257 2.244 -8.694 1.00 85.19 182 ARG A O 1
ATOM 1435 N N . PRO A 1 183 ? 12.333 3.050 -8.451 1.00 67.19 183 PRO A N 1
ATOM 1436 C CA . PRO A 1 183 ? 12.327 3.713 -9.743 1.00 67.19 183 PRO A CA 1
ATOM 1437 C C . PRO A 1 183 ? 12.546 2.655 -10.830 1.00 67.19 183 PRO A C 1
ATOM 1439 O O . PRO A 1 183 ? 13.365 1.751 -10.672 1.00 67.19 183 PRO A O 1
ATOM 1442 N N . GLY A 1 184 ? 11.754 2.720 -11.895 1.00 67.25 184 GLY A N 1
ATOM 1443 C CA . GLY A 1 184 ? 11.802 1.743 -12.980 1.00 67.25 184 GLY A CA 1
ATOM 1444 C C . GLY A 1 184 ? 10.976 0.468 -12.763 1.00 67.25 184 GLY A C 1
ATOM 1445 O O . GLY A 1 184 ? 10.061 0.383 -11.935 1.00 67.25 184 GLY A O 1
ATOM 1446 N N . ARG A 1 185 ? 11.246 -0.543 -13.596 1.00 68.25 185 ARG A N 1
ATOM 1447 C CA . ARG A 1 185 ? 10.440 -1.771 -13.671 1.00 68.25 185 ARG A CA 1
ATOM 1448 C C . ARG A 1 185 ? 11.162 -2.899 -12.965 1.00 68.25 185 ARG A C 1
ATOM 1450 O O . ARG A 1 185 ? 11.869 -3.684 -13.580 1.00 68.25 185 ARG A O 1
ATOM 1457 N N . THR A 1 186 ? 10.868 -3.049 -11.679 1.00 67.75 186 THR A N 1
ATOM 1458 C CA . THR A 1 186 ? 11.382 -4.173 -10.884 1.00 67.75 186 THR A CA 1
ATOM 1459 C C . THR A 1 186 ? 10.772 -5.535 -11.231 1.00 67.75 186 THR A C 1
ATOM 1461 O O . THR A 1 186 ? 11.066 -6.505 -10.545 1.00 67.75 186 THR A O 1
ATOM 1464 N N . LEU A 1 187 ? 9.874 -5.608 -12.227 1.00 70.56 187 LEU A N 1
ATOM 1465 C CA . LEU A 1 187 ? 9.177 -6.831 -12.656 1.00 70.56 187 LEU A CA 1
ATOM 1466 C C . LEU A 1 187 ? 8.658 -7.662 -11.471 1.00 70.56 187 LEU A C 1
ATOM 1468 O O . LEU A 1 187 ? 8.830 -8.866 -11.441 1.00 70.56 187 LEU A O 1
ATOM 1472 N N . ARG A 1 188 ? 8.149 -6.997 -10.420 1.00 77.31 188 ARG A N 1
ATOM 1473 C CA . ARG A 1 188 ? 7.635 -7.601 -9.170 1.00 77.31 188 ARG A CA 1
ATOM 1474 C C . ARG A 1 188 ? 8.579 -8.568 -8.430 1.00 77.31 188 ARG A C 1
ATOM 1476 O O . ARG A 1 188 ? 8.210 -9.065 -7.370 1.00 77.31 188 ARG A O 1
ATOM 1483 N N . CYS A 1 189 ? 9.821 -8.768 -8.870 1.00 77.19 189 CYS A N 1
ATOM 1484 C CA . CYS A 1 189 ? 10.705 -9.786 -8.294 1.00 77.19 189 CYS A CA 1
ATOM 1485 C C . CYS A 1 189 ? 11.196 -9.439 -6.878 1.00 77.19 189 CYS A C 1
ATOM 1487 O O . CYS A 1 189 ? 11.575 -10.308 -6.091 1.00 77.19 189 CYS A O 1
ATOM 1489 N N . HIS A 1 190 ? 11.084 -8.166 -6.499 1.00 83.44 190 HIS A N 1
ATOM 1490 C CA . HIS A 1 190 ? 11.293 -7.691 -5.137 1.00 83.44 190 HIS A CA 1
ATOM 1491 C C . HIS A 1 190 ? 10.232 -8.199 -4.133 1.00 83.44 190 HIS A C 1
ATOM 1493 O O . HIS A 1 190 ? 10.480 -8.146 -2.928 1.00 83.44 190 HIS A O 1
ATOM 1499 N N . GLU A 1 191 ? 9.068 -8.704 -4.571 1.00 85.25 191 GLU A N 1
ATOM 1500 C CA . GLU A 1 191 ? 7.995 -9.166 -3.671 1.00 85.25 191 GLU A CA 1
ATOM 1501 C C . GLU A 1 191 ? 8.453 -10.310 -2.758 1.00 85.25 191 GLU A C 1
ATOM 1503 O O . GLU A 1 191 ? 8.127 -10.326 -1.571 1.00 85.25 191 GLU A O 1
ATOM 1508 N N . SER A 1 192 ? 9.281 -11.227 -3.268 1.00 84.06 192 SER A N 1
ATOM 1509 C CA . SER A 1 192 ? 9.860 -12.313 -2.461 1.00 84.06 192 SER A CA 1
ATOM 1510 C C . SER A 1 192 ? 10.730 -11.778 -1.314 1.00 84.06 192 SER A C 1
ATOM 1512 O O . SER A 1 192 ? 10.765 -12.341 -0.212 1.00 84.06 192 SER A O 1
ATOM 1514 N N . ILE A 1 193 ? 11.405 -10.649 -1.552 1.00 90.25 193 ILE A N 1
ATOM 1515 C CA . ILE A 1 193 ? 12.204 -9.957 -0.540 1.00 90.25 193 ILE A CA 1
ATOM 1516 C C . ILE A 1 193 ? 11.274 -9.316 0.486 1.00 90.25 193 ILE A C 1
ATOM 1518 O O . ILE A 1 193 ? 11.435 -9.550 1.681 1.00 90.25 193 ILE A O 1
ATOM 1522 N N . MET A 1 194 ? 10.239 -8.605 0.035 1.00 89.06 194 MET A N 1
ATOM 1523 C CA . MET A 1 194 ? 9.246 -7.987 0.920 1.00 89.06 194 MET A CA 1
ATOM 1524 C C . MET A 1 194 ? 8.554 -8.997 1.83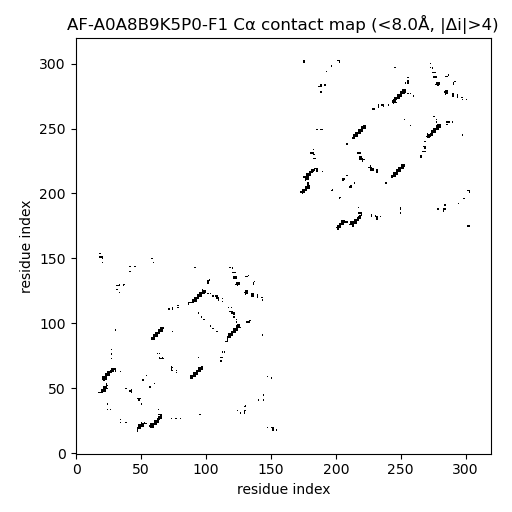3 1.00 89.06 194 MET A C 1
ATOM 1526 O O . MET A 1 194 ? 8.484 -8.779 3.038 1.00 89.06 194 MET A O 1
ATOM 1530 N N . GLN A 1 195 ? 8.102 -10.130 1.294 1.00 85.81 195 GLN A N 1
ATOM 1531 C CA . GLN A 1 195 ? 7.474 -11.191 2.085 1.00 85.81 195 GLN A CA 1
ATOM 1532 C C . GLN A 1 195 ? 8.413 -11.729 3.172 1.00 85.81 195 GLN A C 1
ATOM 1534 O O . GLN A 1 195 ? 7.962 -12.161 4.232 1.00 85.81 195 GLN A O 1
ATOM 1539 N N . SER A 1 196 ? 9.724 -11.714 2.924 1.00 84.31 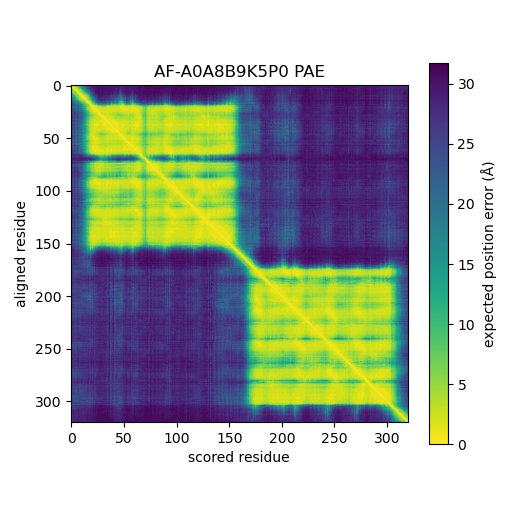196 SER A N 1
ATOM 1540 C CA . SER A 1 196 ? 10.732 -12.118 3.907 1.00 84.31 196 SER A CA 1
ATOM 1541 C C . SER A 1 196 ? 10.929 -11.059 4.996 1.00 84.31 196 SER A C 1
ATOM 1543 O O . SER A 1 196 ? 11.050 -11.418 6.168 1.00 84.31 196 SER A O 1
ATOM 1545 N N . LEU A 1 197 ? 10.898 -9.771 4.638 1.00 87.38 197 LEU A N 1
ATOM 1546 C CA . LEU A 1 197 ? 10.969 -8.658 5.593 1.00 87.38 197 LEU A CA 1
ATOM 1547 C C . LEU A 1 197 ? 9.709 -8.571 6.466 1.00 87.38 197 LEU A C 1
ATOM 1549 O O . LEU A 1 197 ? 9.814 -8.409 7.675 1.00 87.38 197 LEU A O 1
ATOM 1553 N N . GLN A 1 198 ? 8.524 -8.760 5.884 1.00 84.44 198 GLN A N 1
ATOM 1554 C CA . GLN A 1 198 ? 7.234 -8.703 6.586 1.00 84.44 198 GLN A CA 1
ATOM 1555 C C . GLN A 1 198 ? 7.053 -9.809 7.638 1.00 84.44 198 GLN A C 1
ATOM 1557 O O . GLN A 1 198 ? 6.240 -9.673 8.549 1.00 84.44 198 GLN A O 1
ATOM 1562 N N . LYS A 1 199 ? 7.824 -10.902 7.555 1.00 84.00 199 LYS A N 1
ATOM 1563 C CA . LYS A 1 199 ? 7.854 -11.958 8.584 1.00 84.00 199 LYS A CA 1
ATOM 1564 C C . LYS A 1 199 ? 8.603 -11.537 9.855 1.00 84.00 199 LYS A C 1
ATOM 1566 O O . LYS A 1 199 ? 8.594 -12.292 10.826 1.00 84.00 199 LYS A O 1
ATOM 1571 N N . ARG A 1 200 ? 9.282 -10.384 9.852 1.00 80.81 200 ARG A N 1
ATOM 1572 C CA . ARG A 1 200 ? 10.071 -9.881 10.981 1.00 80.81 200 ARG A CA 1
ATOM 1573 C C . ARG A 1 200 ? 9.258 -8.863 11.785 1.00 80.81 200 ARG A C 1
ATOM 1575 O O . ARG A 1 200 ? 8.984 -7.786 11.262 1.00 80.81 200 ARG A O 1
ATOM 1582 N N . PRO A 1 201 ? 8.862 -9.171 13.034 1.00 78.88 201 PRO A N 1
ATOM 1583 C CA . PRO A 1 201 ? 8.089 -8.243 13.860 1.00 78.88 201 PRO A CA 1
ATOM 1584 C C . PRO A 1 201 ? 8.857 -6.966 14.236 1.00 78.88 201 PRO A C 1
ATOM 1586 O O . PRO A 1 201 ? 8.235 -5.999 14.662 1.00 78.88 201 PRO A O 1
ATOM 1589 N N . GLU A 1 202 ? 10.183 -6.956 14.092 1.00 82.50 202 GLU A N 1
ATOM 1590 C CA . GLU A 1 202 ? 11.063 -5.817 14.364 1.00 82.50 202 GLU A CA 1
ATOM 1591 C C . GLU A 1 202 ? 11.064 -4.776 13.234 1.00 82.50 202 GLU A C 1
ATOM 1593 O O . GLU A 1 202 ? 11.560 -3.668 13.425 1.00 82.50 202 GLU A O 1
ATOM 1598 N N . LEU A 1 203 ? 10.526 -5.112 12.056 1.00 87.00 203 LEU A N 1
ATOM 1599 C CA . LEU A 1 203 ? 10.564 -4.265 10.866 1.00 87.00 203 LEU A CA 1
ATOM 1600 C C . LEU A 1 203 ? 9.170 -3.731 10.519 1.00 87.00 203 LEU A C 1
ATOM 1602 O O . LEU A 1 203 ? 8.185 -4.468 10.530 1.00 87.00 203 LEU A O 1
ATOM 1606 N N . GLN A 1 204 ? 9.091 -2.458 10.135 1.00 86.94 204 GLN A N 1
ATOM 1607 C CA . GLN A 1 204 ? 7.855 -1.821 9.681 1.00 86.94 204 GLN A CA 1
ATOM 1608 C C . GLN A 1 204 ? 8.084 -1.094 8.352 1.00 86.94 204 GLN A C 1
ATOM 1610 O O . GLN A 1 204 ? 8.874 -0.158 8.289 1.00 86.94 204 GLN A O 1
ATOM 1615 N N . GLU A 1 205 ? 7.367 -1.483 7.297 1.00 88.62 205 GLU A N 1
ATOM 1616 C CA . GLU A 1 205 ? 7.349 -0.699 6.058 1.00 88.62 205 GLU A CA 1
ATOM 1617 C C . GLU A 1 205 ? 6.571 0.605 6.289 1.00 88.62 205 GLU A C 1
ATOM 1619 O O . GLU A 1 205 ? 5.494 0.601 6.893 1.00 88.62 205 GLU A O 1
ATOM 1624 N N . VAL A 1 206 ? 7.119 1.720 5.819 1.00 84.12 206 VAL A N 1
ATOM 1625 C CA . VAL A 1 206 ? 6.466 3.032 5.802 1.00 84.12 206 VAL A CA 1
ATOM 1626 C C . VAL A 1 206 ? 6.544 3.627 4.402 1.00 84.12 206 VAL A C 1
ATOM 1628 O O . VAL A 1 206 ? 7.401 3.255 3.605 1.00 84.12 206 VAL A O 1
ATOM 1631 N N . PHE A 1 207 ? 5.663 4.578 4.102 1.00 79.00 207 PHE A N 1
ATOM 1632 C CA . PHE A 1 207 ? 5.477 5.081 2.735 1.00 79.00 207 PHE A CA 1
ATOM 1633 C C . PHE A 1 207 ? 6.023 6.494 2.523 1.00 79.00 207 PHE A C 1
ATOM 1635 O O . PHE A 1 207 ? 5.902 7.051 1.435 1.00 79.00 207 PHE A O 1
ATOM 1642 N N . THR A 1 208 ? 6.643 7.085 3.548 1.00 76.00 208 THR A N 1
ATOM 1643 C CA . THR A 1 208 ? 7.240 8.419 3.459 1.00 76.00 208 THR A CA 1
ATOM 1644 C C . THR A 1 208 ? 8.666 8.427 3.992 1.00 76.00 208 THR A C 1
ATOM 1646 O O . THR A 1 208 ? 8.999 7.747 4.965 1.00 76.00 208 THR A O 1
ATOM 1649 N N . ALA A 1 209 ? 9.514 9.258 3.385 1.00 77.06 209 ALA A N 1
ATOM 1650 C CA . ALA A 1 209 ? 10.889 9.448 3.841 1.00 77.06 209 ALA A CA 1
ATOM 1651 C C . ALA A 1 209 ? 10.975 10.126 5.221 1.00 77.06 209 ALA A C 1
ATOM 1653 O O . ALA A 1 209 ? 11.984 10.021 5.916 1.00 77.06 209 ALA A O 1
ATOM 1654 N N . ILE A 1 210 ? 9.913 10.829 5.626 1.00 75.38 210 ILE A N 1
ATOM 1655 C CA . ILE A 1 210 ? 9.817 11.487 6.933 1.00 75.38 210 ILE A CA 1
ATOM 1656 C C . ILE A 1 210 ? 9.710 10.435 8.039 1.00 75.38 210 ILE A C 1
ATOM 1658 O O . ILE A 1 210 ? 10.389 10.541 9.057 1.00 75.38 210 ILE A O 1
ATOM 1662 N N . GLU A 1 211 ? 8.888 9.411 7.822 1.00 79.19 211 GLU A N 1
ATOM 1663 C CA . GLU A 1 211 ? 8.606 8.367 8.807 1.00 79.19 211 GLU A CA 1
ATOM 1664 C C . GLU A 1 211 ? 9.649 7.252 8.827 1.00 79.19 211 GLU A C 1
ATOM 1666 O O . GLU A 1 211 ? 9.703 6.505 9.804 1.00 79.19 211 GLU A O 1
ATOM 1671 N N . CYS A 1 212 ? 10.439 7.101 7.759 1.00 84.12 212 CYS A N 1
ATOM 1672 C CA . CYS A 1 212 ? 11.400 6.012 7.657 1.00 84.12 212 CYS A CA 1
ATOM 1673 C C . CYS A 1 212 ? 12.682 6.315 8.419 1.00 84.12 212 CYS A C 1
ATOM 1675 O O . CYS A 1 212 ? 13.208 7.426 8.382 1.00 84.12 212 CYS A O 1
ATOM 1677 N N . ASP A 1 213 ? 13.250 5.295 9.033 1.00 87.19 213 ASP A N 1
ATOM 1678 C CA . ASP A 1 213 ? 14.584 5.352 9.607 1.00 87.19 213 ASP A CA 1
ATOM 1679 C C . ASP A 1 213 ? 15.642 5.003 8.552 1.00 87.19 213 ASP A C 1
ATOM 1681 O O . ASP A 1 213 ? 16.768 5.485 8.623 1.00 87.19 213 ASP A O 1
ATOM 1685 N N . VAL A 1 214 ? 15.280 4.176 7.563 1.00 90.62 214 VAL A N 1
ATOM 1686 C CA . VAL A 1 214 ? 16.169 3.684 6.498 1.00 90.62 214 VAL A CA 1
ATOM 1687 C C . VAL A 1 214 ? 15.434 3.551 5.170 1.00 90.62 214 VAL A C 1
ATOM 1689 O O . VAL A 1 214 ? 14.210 3.416 5.140 1.00 90.62 214 VAL A O 1
ATOM 1692 N N . VAL A 1 215 ? 16.185 3.532 4.074 1.00 91.88 215 VAL A N 1
ATOM 1693 C CA . VAL A 1 215 ? 15.662 3.362 2.716 1.00 91.88 215 VAL A CA 1
ATOM 1694 C C . VAL A 1 215 ? 16.209 2.070 2.113 1.00 91.88 215 VAL A C 1
ATOM 1696 O O . VAL A 1 215 ? 17.417 1.844 2.135 1.00 91.88 215 VAL A O 1
ATOM 1699 N N . LEU A 1 216 ? 15.332 1.233 1.558 1.00 94.12 216 LEU A N 1
ATOM 1700 C CA . LEU A 1 216 ? 15.685 0.133 0.662 1.00 94.12 216 LEU A CA 1
ATOM 1701 C C . LEU A 1 216 ? 15.349 0.543 -0.770 1.00 94.12 216 LEU A C 1
ATOM 1703 O O . LEU A 1 216 ? 14.179 0.662 -1.137 1.00 94.12 216 LEU A O 1
ATOM 1707 N N . ALA A 1 217 ? 16.377 0.739 -1.581 1.00 92.62 217 ALA A N 1
ATOM 1708 C CA . ALA A 1 217 ? 16.252 1.126 -2.972 1.00 92.62 217 ALA A CA 1
ATOM 1709 C C . ALA A 1 217 ? 16.439 -0.084 -3.883 1.00 92.62 217 ALA A C 1
ATOM 1711 O O . ALA A 1 217 ? 17.500 -0.698 -3.873 1.00 92.62 217 ALA A O 1
ATOM 1712 N N . PHE A 1 218 ? 15.421 -0.428 -4.667 1.00 92.50 218 PHE A N 1
ATOM 1713 C CA . PHE A 1 218 ? 15.492 -1.536 -5.616 1.00 92.50 218 PHE A CA 1
ATOM 1714 C C . PHE A 1 218 ? 15.772 -1.023 -7.018 1.00 92.50 218 PHE A C 1
ATOM 1716 O O . PHE A 1 218 ? 15.097 -0.113 -7.491 1.00 92.50 218 PHE A O 1
ATOM 1723 N N . CYS A 1 219 ? 16.711 -1.671 -7.694 1.00 89.75 219 CYS A N 1
ATOM 1724 C CA . CYS A 1 219 ? 17.048 -1.407 -9.086 1.00 89.75 219 CYS A CA 1
ATOM 1725 C C . CYS A 1 219 ? 17.197 -2.727 -9.837 1.00 89.75 219 CYS A C 1
ATOM 1727 O O . CYS A 1 219 ? 17.611 -3.731 -9.260 1.00 89.75 219 CYS A O 1
ATOM 1729 N N . CYS A 1 220 ? 16.831 -2.741 -11.114 1.00 89.38 220 CYS A N 1
ATOM 1730 C CA . CYS A 1 220 ? 16.977 -3.914 -11.968 1.00 89.38 220 CYS A CA 1
ATOM 1731 C C . CYS A 1 220 ? 18.109 -3.742 -12.969 1.00 89.38 220 CYS A C 1
ATOM 1733 O O . CYS A 1 220 ? 18.408 -2.625 -13.392 1.00 89.38 220 CYS A O 1
ATOM 1735 N N . ILE A 1 221 ? 18.712 -4.870 -13.336 1.00 89.00 221 ILE A N 1
ATOM 1736 C CA . ILE A 1 221 ? 19.652 -5.013 -14.440 1.00 89.00 221 ILE A CA 1
ATOM 1737 C C . ILE A 1 221 ? 19.139 -6.137 -15.332 1.00 89.00 221 ILE A C 1
ATOM 1739 O O . ILE A 1 221 ? 18.976 -7.275 -14.883 1.00 89.00 221 ILE A O 1
ATOM 1743 N N . ASP A 1 222 ? 18.854 -5.804 -16.587 1.00 86.81 222 ASP A N 1
ATOM 1744 C CA . ASP A 1 222 ? 18.395 -6.776 -17.575 1.00 86.81 222 ASP A CA 1
ATOM 1745 C C . ASP A 1 222 ? 19.571 -7.561 -18.192 1.00 86.81 222 ASP A C 1
ATOM 1747 O O . ASP A 1 222 ? 20.737 -7.187 -18.021 1.00 86.81 222 ASP A O 1
ATOM 1751 N N . PRO A 1 223 ? 19.311 -8.637 -18.959 1.00 84.56 223 PRO A N 1
ATOM 1752 C CA . PRO A 1 223 ? 20.380 -9.438 -19.555 1.00 84.56 223 PRO A CA 1
ATOM 1753 C C . PRO A 1 223 ? 21.210 -8.681 -20.607 1.00 84.56 223 PRO A C 1
ATOM 1755 O O . PRO A 1 223 ? 22.256 -9.168 -21.028 1.00 84.56 223 PRO A O 1
ATOM 1758 N N . GLN A 1 224 ? 20.747 -7.513 -21.070 1.00 84.94 224 GLN A N 1
ATOM 1759 C CA . GLN A 1 224 ? 21.481 -6.627 -21.976 1.00 84.94 224 GLN A CA 1
ATOM 1760 C C . GLN A 1 224 ? 22.331 -5.589 -21.220 1.00 84.94 224 GLN A C 1
ATOM 1762 O O . GLN A 1 224 ? 23.006 -4.779 -21.857 1.00 84.94 224 GLN A O 1
ATOM 1767 N N . GLY A 1 225 ? 22.320 -5.604 -19.883 1.00 81.75 225 GLY A N 1
ATOM 1768 C CA . GLY A 1 225 ? 23.057 -4.673 -19.031 1.00 81.75 225 GLY A CA 1
ATOM 1769 C C . GLY A 1 225 ? 22.396 -3.301 -18.888 1.00 81.75 225 GLY A C 1
ATOM 1770 O O . GLY A 1 225 ? 23.022 -2.381 -18.360 1.00 81.75 225 GLY A O 1
ATOM 1771 N N . ARG A 1 226 ? 21.146 -3.127 -19.341 1.00 84.75 226 ARG A N 1
ATOM 1772 C CA . ARG A 1 226 ? 20.385 -1.906 -19.041 1.00 84.75 226 ARG A CA 1
ATOM 1773 C C . ARG A 1 226 ? 20.008 -1.929 -17.570 1.00 84.75 226 ARG A C 1
ATOM 1775 O O . ARG A 1 226 ? 19.581 -2.963 -17.064 1.00 84.75 226 ARG A O 1
ATOM 1782 N N . SER A 1 227 ? 20.177 -0.791 -16.901 1.00 86.06 227 SER A N 1
ATOM 1783 C CA . SER A 1 227 ? 19.951 -0.685 -15.464 1.00 86.06 227 SER A CA 1
ATOM 1784 C C . SER A 1 227 ? 19.156 0.553 -15.082 1.00 86.06 227 SER A C 1
ATOM 1786 O O . SER A 1 227 ? 19.332 1.617 -15.676 1.00 86.06 227 SER A O 1
ATOM 1788 N N . ASP A 1 228 ? 18.364 0.418 -14.021 1.00 86.31 228 ASP A N 1
ATOM 1789 C CA . ASP A 1 228 ? 17.611 1.522 -13.411 1.00 86.31 228 ASP A CA 1
ATOM 1790 C C . ASP A 1 228 ? 18.435 2.249 -12.322 1.00 86.31 228 ASP A C 1
ATOM 1792 O O . ASP A 1 228 ? 17.913 3.063 -11.559 1.00 86.31 228 ASP A O 1
ATOM 1796 N N . ILE A 1 229 ? 19.743 1.969 -12.217 1.00 87.69 229 ILE A N 1
ATOM 1797 C CA . ILE A 1 229 ? 20.609 2.506 -11.152 1.00 87.69 229 ILE A CA 1
ATOM 1798 C C . ILE A 1 229 ? 20.657 4.035 -11.194 1.00 87.69 229 ILE A C 1
ATOM 1800 O O . ILE A 1 229 ? 20.502 4.669 -10.156 1.00 87.69 229 ILE A O 1
ATOM 1804 N N . GLN A 1 230 ? 20.822 4.647 -12.370 1.00 86.38 230 GLN A N 1
ATOM 1805 C CA . GLN A 1 230 ? 20.892 6.111 -12.463 1.00 86.38 230 GLN A CA 1
ATOM 1806 C C . GLN A 1 230 ? 19.568 6.777 -12.063 1.00 86.38 230 GLN A C 1
ATOM 1808 O O . GLN A 1 230 ? 19.570 7.791 -11.371 1.00 86.38 230 GLN A O 1
ATOM 1813 N N . GLU A 1 231 ? 18.434 6.200 -12.466 1.00 87.00 231 GLU A N 1
ATOM 1814 C CA . GLU A 1 231 ? 17.111 6.680 -12.053 1.00 87.00 231 GLU A CA 1
ATOM 1815 C C . GLU A 1 231 ? 16.924 6.529 -10.535 1.00 87.00 231 GLU A C 1
ATOM 1817 O O . GLU A 1 231 ? 16.393 7.422 -9.874 1.00 87.00 231 GLU A O 1
ATOM 1822 N N . THR A 1 232 ? 17.458 5.441 -9.969 1.00 89.19 232 THR A N 1
ATOM 1823 C CA . THR A 1 232 ? 17.511 5.202 -8.521 1.00 89.19 232 THR A CA 1
ATOM 1824 C C . THR A 1 232 ? 18.309 6.259 -7.787 1.00 89.19 232 THR A C 1
ATOM 1826 O O . THR A 1 232 ? 17.820 6.808 -6.802 1.00 89.19 232 THR A O 1
ATOM 1829 N N . MET A 1 233 ? 19.497 6.588 -8.282 1.00 87.88 233 MET A N 1
ATOM 1830 C CA . MET A 1 233 ? 20.342 7.628 -7.700 1.00 87.88 233 MET A CA 1
ATOM 1831 C C . MET A 1 233 ? 19.662 8.998 -7.759 1.00 87.88 233 MET A C 1
ATOM 1833 O O . MET A 1 233 ? 19.558 9.662 -6.734 1.00 87.88 233 MET A O 1
ATOM 1837 N N . ASN A 1 234 ? 19.062 9.362 -8.897 1.00 87.25 234 ASN A N 1
ATOM 1838 C CA . ASN A 1 234 ? 18.327 10.623 -9.028 1.00 87.25 234 ASN A CA 1
ATOM 1839 C C . ASN A 1 234 ? 17.164 10.734 -8.025 1.00 87.25 234 ASN A C 1
ATOM 1841 O O . ASN A 1 234 ? 16.915 11.810 -7.487 1.00 87.25 234 ASN A O 1
ATOM 1845 N N . PHE A 1 235 ? 16.436 9.638 -7.771 1.00 85.75 235 PHE A N 1
ATOM 1846 C CA . PHE A 1 235 ? 15.368 9.630 -6.768 1.00 85.75 235 PHE A CA 1
ATOM 1847 C C . PHE A 1 235 ? 15.930 9.759 -5.350 1.00 85.75 235 PHE A C 1
ATOM 1849 O O . PHE A 1 235 ? 15.395 10.494 -4.519 1.00 85.75 235 PHE A O 1
ATOM 1856 N N . LEU A 1 236 ? 17.017 9.042 -5.071 1.00 86.81 236 LEU A N 1
ATOM 1857 C CA . LEU A 1 236 ? 17.690 9.093 -3.785 1.00 86.81 236 LEU A CA 1
ATOM 1858 C C . LEU A 1 236 ? 18.247 10.485 -3.480 1.00 86.81 236 LEU A C 1
ATOM 1860 O O . LEU A 1 236 ? 18.168 10.897 -2.331 1.00 86.81 236 LEU A O 1
ATOM 1864 N N . ASP A 1 237 ? 18.747 11.229 -4.464 1.00 85.69 237 ASP A N 1
ATOM 1865 C CA . ASP A 1 237 ? 19.286 12.586 -4.279 1.00 85.69 237 ASP A CA 1
ATOM 1866 C C . ASP A 1 237 ? 18.221 13.610 -3.820 1.00 85.69 237 ASP A C 1
ATOM 1868 O O . ASP A 1 237 ? 18.554 14.683 -3.322 1.00 85.69 237 ASP A O 1
ATOM 1872 N N . ILE A 1 238 ? 16.927 13.284 -3.939 1.00 82.62 238 ILE A N 1
ATOM 1873 C CA . ILE A 1 238 ? 15.814 14.103 -3.423 1.00 82.62 238 ILE A CA 1
ATOM 1874 C C . ILE A 1 238 ? 15.604 13.867 -1.914 1.00 82.62 238 ILE A C 1
ATOM 1876 O O . ILE A 1 238 ? 15.018 14.699 -1.216 1.00 82.62 238 ILE A O 1
ATOM 1880 N N . LEU A 1 239 ? 16.056 12.723 -1.388 1.00 79.62 239 LEU A N 1
ATOM 1881 C CA . LEU A 1 239 ? 15.902 12.363 0.019 1.00 79.62 239 LEU A CA 1
ATOM 1882 C C . LEU A 1 239 ? 16.982 13.028 0.881 1.00 79.62 239 LEU A C 1
ATOM 1884 O O . LEU A 1 239 ? 18.125 13.125 0.438 1.00 79.62 239 LEU A O 1
ATOM 1888 N N . PRO A 1 240 ? 16.684 13.384 2.147 1.00 75.19 240 PRO A N 1
ATOM 1889 C CA . PRO A 1 240 ? 17.686 13.946 3.047 1.00 75.19 240 PRO A CA 1
ATOM 1890 C C . PRO A 1 240 ? 18.958 13.088 3.115 1.00 75.19 240 PRO A C 1
ATOM 1892 O O . PRO A 1 240 ? 18.883 11.862 3.264 1.00 75.19 240 PRO A O 1
ATOM 1895 N N . ASP A 1 241 ? 20.127 13.729 3.059 1.00 71.31 241 ASP A N 1
ATOM 1896 C CA . ASP A 1 241 ? 21.433 13.047 3.068 1.00 71.31 241 ASP A CA 1
ATOM 1897 C C . ASP A 1 241 ? 21.636 12.158 4.302 1.00 71.31 241 ASP A C 1
ATOM 1899 O O . ASP A 1 241 ? 22.305 11.131 4.237 1.00 71.31 241 ASP A O 1
ATOM 1903 N N . SER A 1 242 ? 20.973 12.496 5.410 1.00 75.12 242 SER A N 1
ATOM 1904 C CA . SER A 1 242 ? 21.031 11.751 6.668 1.00 75.12 242 SER A CA 1
ATOM 1905 C C . SER A 1 242 ? 20.338 10.388 6.645 1.00 75.12 242 SER A C 1
ATOM 1907 O O . SER A 1 242 ? 20.507 9.630 7.598 1.00 75.12 242 SER A O 1
ATOM 1909 N N . LYS A 1 243 ? 19.537 10.063 5.620 1.00 82.62 243 LYS A N 1
ATOM 1910 C CA . LYS A 1 243 ? 18.832 8.777 5.550 1.00 82.62 243 LYS A CA 1
ATOM 1911 C C . LYS A 1 243 ? 19.787 7.665 5.087 1.00 82.62 243 LYS A C 1
ATOM 1913 O O . LYS A 1 243 ? 20.276 7.731 3.961 1.00 82.62 243 LYS A O 1
ATOM 1918 N N . PRO A 1 244 ? 20.014 6.616 5.902 1.00 89.56 244 PRO A N 1
ATOM 1919 C CA . PRO A 1 244 ? 20.735 5.416 5.494 1.00 89.56 244 PRO A CA 1
ATOM 1920 C C . PRO A 1 244 ? 20.081 4.731 4.298 1.00 89.56 244 PRO A C 1
ATOM 1922 O O . PRO A 1 244 ? 18.881 4.444 4.337 1.00 89.56 244 PRO A O 1
ATOM 1925 N N . VAL A 1 245 ? 20.876 4.384 3.288 1.00 91.31 245 VAL A N 1
ATOM 1926 C CA . VAL A 1 245 ? 20.388 3.709 2.080 1.00 91.31 245 VAL A CA 1
ATOM 1927 C C . VAL A 1 245 ? 21.012 2.324 1.947 1.00 91.31 245 VAL A C 1
ATOM 1929 O O . VAL A 1 245 ? 22.233 2.175 2.007 1.00 91.31 245 VAL A O 1
ATOM 1932 N N . ALA A 1 246 ? 20.162 1.324 1.728 1.00 93.00 246 ALA A N 1
ATOM 1933 C CA . ALA A 1 246 ? 20.534 0.027 1.190 1.00 93.00 246 ALA A CA 1
ATOM 1934 C C . ALA A 1 246 ? 20.107 -0.053 -0.280 1.00 93.00 246 ALA A C 1
ATOM 1936 O O . ALA A 1 246 ? 18.923 0.094 -0.582 1.00 93.00 246 ALA A O 1
ATOM 1937 N N . LEU A 1 247 ? 21.051 -0.298 -1.182 1.00 93.00 247 LEU A N 1
ATOM 1938 C CA . LEU A 1 247 ? 20.792 -0.567 -2.589 1.00 93.00 247 LEU A CA 1
ATOM 1939 C C . LEU A 1 247 ? 20.668 -2.079 -2.805 1.00 93.00 247 LEU A C 1
ATOM 1941 O O . LEU A 1 247 ? 21.558 -2.854 -2.454 1.00 93.00 247 LEU A O 1
ATOM 1945 N N . VAL A 1 248 ? 19.543 -2.490 -3.380 1.00 94.31 248 VAL A N 1
ATOM 1946 C CA . VAL A 1 248 ? 19.220 -3.871 -3.726 1.00 94.31 248 VAL A CA 1
ATOM 1947 C C . VAL A 1 248 ? 19.162 -3.978 -5.245 1.00 94.31 248 VAL A C 1
ATOM 1949 O O . VAL A 1 248 ? 18.211 -3.512 -5.875 1.00 94.31 248 VAL A O 1
ATOM 1952 N N . VAL A 1 249 ? 20.188 -4.588 -5.832 1.00 93.06 249 VAL A N 1
ATOM 1953 C CA . VAL A 1 249 ? 20.324 -4.747 -7.283 1.00 93.06 249 VAL A CA 1
ATOM 1954 C C . VAL A 1 249 ? 19.813 -6.121 -7.705 1.00 93.06 249 VAL A C 1
ATOM 1956 O O . VAL A 1 249 ? 20.288 -7.149 -7.228 1.00 93.06 249 VAL A O 1
ATOM 1959 N N . LEU A 1 250 ? 18.835 -6.149 -8.601 1.00 92.50 250 LEU A N 1
ATOM 1960 C CA . LEU A 1 250 ? 18.166 -7.350 -9.097 1.00 92.50 250 LEU A CA 1
ATOM 1961 C C . LEU A 1 250 ? 18.652 -7.650 -10.518 1.00 92.50 250 LEU A C 1
ATOM 1963 O O . LEU A 1 250 ? 18.336 -6.918 -11.451 1.00 92.50 250 LEU A O 1
ATOM 1967 N N . HIS A 1 251 ? 19.408 -8.730 -10.693 1.00 92.69 251 HIS A N 1
ATOM 1968 C CA . HIS A 1 251 ? 19.951 -9.154 -11.986 1.00 92.69 251 HIS A CA 1
ATOM 1969 C C . HIS A 1 251 ? 19.062 -10.223 -12.600 1.00 92.69 251 HIS A C 1
ATOM 1971 O O . HIS A 1 251 ? 18.877 -11.294 -12.010 1.00 92.69 251 HIS A O 1
ATOM 1977 N N . GLN A 1 252 ? 18.541 -9.953 -13.793 1.00 91.06 252 GLN A N 1
ATOM 1978 C CA . GLN A 1 252 ? 17.788 -10.941 -14.549 1.00 91.06 252 GLN A CA 1
ATOM 1979 C C . GLN A 1 252 ? 18.762 -11.942 -15.172 1.00 91.06 252 GLN A C 1
ATOM 1981 O O . GLN A 1 252 ? 19.511 -11.616 -16.093 1.00 91.06 252 GLN A O 1
ATOM 1986 N N . THR A 1 253 ? 18.755 -13.173 -14.676 1.00 90.56 253 THR A N 1
ATOM 1987 C CA . THR A 1 253 ? 19.640 -14.233 -15.158 1.00 90.56 253 THR A CA 1
ATOM 1988 C C . THR A 1 253 ? 19.076 -15.602 -14.805 1.00 90.56 253 THR A C 1
ATOM 1990 O O . THR A 1 253 ? 18.453 -15.786 -13.763 1.00 90.56 253 THR A O 1
ATOM 1993 N N . SER A 1 254 ? 19.330 -16.590 -15.658 1.00 89.00 254 SER A N 1
ATOM 1994 C CA . SER A 1 254 ? 19.055 -17.999 -15.351 1.00 89.00 254 SER A CA 1
ATOM 1995 C C . SER A 1 254 ? 20.279 -18.705 -14.753 1.00 89.00 254 SER A C 1
ATOM 1997 O O . SER A 1 254 ? 20.176 -19.859 -14.347 1.00 89.00 254 SER A O 1
ATOM 1999 N N . ASP A 1 255 ? 21.433 -18.029 -14.703 1.00 90.00 255 ASP A N 1
ATOM 2000 C CA . ASP A 1 255 ? 22.686 -18.561 -14.171 1.00 90.00 255 ASP A CA 1
ATOM 2001 C C . ASP A 1 255 ? 22.818 -18.255 -12.663 1.00 90.00 255 ASP A C 1
ATOM 2003 O O . ASP A 1 255 ? 22.979 -17.089 -12.288 1.00 90.00 255 ASP A O 1
ATOM 2007 N N . PRO A 1 256 ? 22.778 -19.266 -11.772 1.00 88.00 256 PRO A N 1
ATOM 2008 C CA . PRO A 1 256 ? 22.946 -19.063 -10.333 1.00 88.00 256 PRO A CA 1
ATOM 2009 C C . PRO A 1 256 ? 24.363 -18.616 -9.938 1.00 88.00 256 PRO A C 1
ATOM 2011 O O . PRO A 1 256 ? 24.541 -18.107 -8.828 1.00 88.00 256 PRO A O 1
ATOM 2014 N N . GLU A 1 257 ? 25.352 -18.776 -10.822 1.00 88.56 257 GLU A N 1
ATOM 2015 C CA . GLU A 1 257 ? 26.741 -18.343 -10.633 1.00 88.56 257 GLU A CA 1
ATOM 2016 C C . GLU A 1 257 ? 27.048 -17.012 -11.337 1.00 88.56 257 GLU A C 1
ATOM 2018 O O . GLU A 1 257 ? 28.207 -16.598 -11.406 1.00 88.56 257 GLU A O 1
ATOM 2023 N N . HIS A 1 258 ? 26.014 -16.298 -11.799 1.00 89.00 258 HIS A N 1
ATOM 2024 C CA . HIS A 1 258 ? 26.166 -15.046 -12.531 1.00 89.00 258 HIS A CA 1
ATOM 2025 C C . HIS A 1 258 ? 27.089 -14.053 -11.811 1.00 89.00 258 HIS A C 1
ATOM 2027 O O . HIS A 1 258 ? 26.854 -13.636 -10.660 1.00 89.00 258 HIS A O 1
ATOM 2033 N N . VAL A 1 259 ? 28.141 -13.656 -12.528 1.00 85.19 259 VAL A N 1
ATOM 2034 C CA . VAL A 1 259 ? 29.128 -12.683 -12.069 1.00 85.19 259 VAL A CA 1
ATOM 2035 C C . VAL A 1 259 ? 28.500 -11.300 -12.123 1.00 85.19 259 VAL A C 1
ATOM 2037 O O . VAL A 1 259 ? 28.114 -10.817 -13.181 1.00 85.19 259 VAL A O 1
ATOM 2040 N N . VAL A 1 260 ? 28.414 -10.663 -10.960 1.00 85.06 260 VAL A N 1
ATOM 2041 C CA . VAL A 1 260 ? 27.887 -9.305 -10.853 1.00 85.06 260 VAL A CA 1
ATOM 2042 C C . VAL A 1 260 ? 28.953 -8.320 -11.337 1.00 85.06 260 VAL A C 1
ATOM 2044 O O . VAL A 1 260 ? 30.100 -8.427 -10.895 1.00 85.06 260 VAL A O 1
ATOM 2047 N N . PRO A 1 261 ? 28.601 -7.371 -12.221 1.00 80.00 261 PRO A N 1
ATOM 2048 C CA . PRO A 1 261 ? 29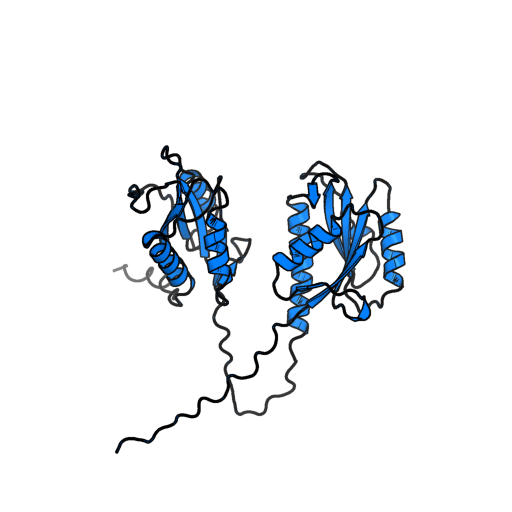.520 -6.336 -12.666 1.00 80.00 261 PRO A CA 1
ATOM 2049 C C . PRO A 1 261 ? 29.921 -5.414 -11.511 1.00 80.00 261 PRO A C 1
ATOM 2051 O O . PRO A 1 261 ? 29.111 -5.103 -10.634 1.00 80.00 261 PRO A O 1
ATOM 2054 N N . ASP A 1 262 ? 31.168 -4.940 -11.544 1.00 80.69 262 ASP A N 1
ATOM 2055 C CA . ASP A 1 262 ? 31.593 -3.864 -10.655 1.00 80.69 262 ASP A CA 1
ATOM 2056 C C . ASP A 1 262 ? 30.821 -2.582 -10.989 1.00 80.69 262 ASP A C 1
ATOM 2058 O O . ASP A 1 262 ? 30.688 -2.192 -12.150 1.00 80.69 262 ASP A O 1
ATOM 2062 N N . ARG A 1 263 ? 30.300 -1.945 -9.945 1.00 83.31 263 ARG A N 1
ATOM 2063 C CA . ARG A 1 263 ? 29.538 -0.693 -10.009 1.00 83.31 263 ARG A CA 1
ATOM 2064 C C . ARG A 1 263 ? 30.160 0.400 -9.147 1.00 83.31 263 ARG A C 1
ATOM 2066 O O . ARG A 1 263 ? 29.515 1.409 -8.858 1.00 83.31 263 ARG A O 1
ATOM 2073 N N . SER A 1 264 ? 31.415 0.207 -8.739 1.00 71.31 264 SER A N 1
ATOM 2074 C CA . SER A 1 264 ? 32.184 1.225 -8.041 1.00 71.31 264 SER A CA 1
ATOM 2075 C C . SER A 1 264 ? 32.221 2.524 -8.869 1.00 71.31 264 SER A C 1
ATOM 2077 O O . SER A 1 264 ? 32.553 2.533 -10.052 1.00 71.31 264 SER A O 1
ATOM 2079 N N . GLY A 1 265 ? 31.784 3.634 -8.265 1.00 75.69 265 GLY A N 1
ATOM 2080 C CA . GLY A 1 265 ? 31.722 4.949 -8.920 1.00 75.69 265 GLY A CA 1
ATOM 2081 C C . GLY A 1 265 ? 30.403 5.310 -9.618 1.00 75.69 265 GLY A C 1
ATOM 2082 O O . GLY A 1 265 ? 30.315 6.408 -10.160 1.00 75.69 265 GLY A O 1
ATOM 2083 N N . LEU A 1 266 ? 29.372 4.453 -9.584 1.00 78.25 266 LEU A N 1
ATOM 2084 C CA . LEU A 1 266 ? 28.036 4.783 -10.118 1.00 78.25 266 LEU A CA 1
ATOM 2085 C C . LEU A 1 266 ? 27.121 5.508 -9.116 1.00 78.25 266 LEU A C 1
ATOM 2087 O O . LEU A 1 266 ? 26.010 5.899 -9.469 1.00 78.25 266 LEU A O 1
ATOM 2091 N N . PHE A 1 267 ? 27.545 5.653 -7.861 1.00 84.69 267 PHE A N 1
ATOM 2092 C CA . PHE A 1 267 ? 26.703 6.182 -6.788 1.00 84.69 267 PHE A CA 1
ATOM 2093 C C . PHE A 1 267 ? 26.951 7.678 -6.591 1.00 84.69 267 PHE A C 1
ATOM 2095 O O . PHE A 1 267 ? 28.091 8.103 -6.411 1.00 84.69 267 PHE A O 1
ATOM 2102 N N . THR A 1 268 ? 25.881 8.472 -6.602 1.00 81.88 268 THR A N 1
ATOM 2103 C CA . THR A 1 268 ? 25.922 9.926 -6.354 1.00 81.88 268 THR A CA 1
ATOM 2104 C C . THR A 1 268 ? 25.948 10.271 -4.866 1.00 81.88 268 THR A C 1
ATOM 2106 O O . THR A 1 268 ? 26.338 11.377 -4.497 1.00 81.88 268 THR A O 1
ATOM 2109 N N . ARG A 1 269 ? 25.588 9.312 -4.005 1.00 82.31 269 ARG A N 1
ATOM 2110 C CA . ARG A 1 269 ? 25.581 9.428 -2.542 1.00 82.31 269 ARG A CA 1
ATOM 2111 C C . ARG A 1 269 ? 26.109 8.161 -1.874 1.00 82.31 269 ARG A C 1
ATOM 2113 O O . ARG A 1 269 ? 26.253 7.117 -2.510 1.00 82.31 269 ARG A O 1
ATOM 2120 N N . GLU A 1 270 ? 26.364 8.242 -0.572 1.00 85.44 270 GLU A N 1
ATOM 2121 C CA . GLU A 1 270 ? 26.805 7.095 0.222 1.00 85.44 270 GLU A CA 1
ATOM 2122 C C . GLU A 1 270 ? 25.715 6.010 0.302 1.00 85.44 270 GLU A C 1
ATOM 2124 O O . GLU A 1 270 ? 24.574 6.269 0.695 1.00 85.44 270 GLU A O 1
ATOM 2129 N N . ILE A 1 271 ? 26.092 4.779 -0.053 1.00 87.94 271 ILE A N 1
ATOM 2130 C CA . ILE A 1 271 ? 25.260 3.579 0.057 1.00 87.94 271 ILE A CA 1
ATOM 2131 C C . ILE A 1 271 ? 25.832 2.714 1.179 1.00 87.94 271 ILE A C 1
ATOM 2133 O O . ILE A 1 271 ? 26.946 2.204 1.081 1.00 87.94 271 ILE A O 1
ATOM 2137 N N . MET A 1 272 ? 25.065 2.547 2.256 1.00 88.38 272 MET A N 1
ATOM 2138 C CA . MET A 1 272 ? 25.515 1.840 3.461 1.00 88.38 272 MET A CA 1
ATOM 2139 C C . MET A 1 272 ? 25.467 0.319 3.323 1.00 88.38 272 MET A C 1
ATOM 2141 O O . MET A 1 272 ? 26.169 -0.394 4.040 1.00 88.38 272 MET A O 1
ATOM 2145 N N . LEU A 1 273 ? 24.610 -0.185 2.440 1.00 91.81 273 LEU A N 1
ATOM 2146 C CA . LEU A 1 273 ? 24.542 -1.596 2.099 1.00 91.81 273 LEU A CA 1
ATOM 2147 C C . LEU A 1 273 ? 24.295 -1.728 0.603 1.00 91.81 273 LEU A C 1
ATOM 2149 O O . LEU A 1 273 ? 23.311 -1.204 0.099 1.00 91.81 273 LEU A O 1
ATOM 2153 N N . ASP A 1 274 ? 25.154 -2.465 -0.083 1.00 92.50 274 ASP A N 1
ATOM 2154 C CA . ASP A 1 274 ? 25.005 -2.781 -1.497 1.00 92.50 274 ASP A CA 1
ATOM 2155 C C . ASP A 1 274 ? 24.956 -4.305 -1.661 1.00 92.50 274 ASP A C 1
ATOM 2157 O O . ASP A 1 274 ? 25.873 -5.016 -1.232 1.00 92.50 274 ASP A O 1
ATOM 2161 N N . VAL A 1 275 ? 23.847 -4.822 -2.193 1.00 94.12 275 VAL A N 1
ATOM 2162 C CA . VAL A 1 275 ? 23.590 -6.263 -2.305 1.00 94.12 275 VAL A CA 1
ATOM 2163 C C . VAL A 1 275 ? 22.958 -6.632 -3.636 1.00 94.12 275 VAL A C 1
ATOM 2165 O O . VAL A 1 275 ? 22.126 -5.910 -4.180 1.00 94.12 275 VAL A O 1
ATOM 2168 N N . ASP A 1 276 ? 23.307 -7.823 -4.113 1.00 94.56 276 ASP A N 1
ATOM 2169 C CA . ASP A 1 276 ? 22.814 -8.369 -5.371 1.00 94.56 276 ASP A CA 1
ATOM 2170 C C . ASP A 1 276 ? 21.887 -9.549 -5.150 1.00 94.56 276 ASP A C 1
ATOM 2172 O O . ASP A 1 276 ? 22.183 -10.458 -4.369 1.00 94.56 276 ASP A O 1
ATOM 2176 N N . PHE A 1 277 ? 20.816 -9.576 -5.924 1.00 94.69 277 PHE A N 1
ATOM 2177 C CA . PHE A 1 277 ? 19.917 -10.703 -6.053 1.00 94.69 277 PHE A CA 1
ATOM 2178 C C . PHE A 1 277 ? 19.827 -11.123 -7.511 1.00 94.69 277 PHE A C 1
ATOM 2180 O O . PHE A 1 277 ? 19.872 -10.296 -8.416 1.00 94.69 277 PHE A O 1
ATOM 2187 N N . LEU A 1 278 ? 19.693 -12.423 -7.731 1.00 94.06 278 LEU A N 1
ATOM 2188 C CA . LEU A 1 278 ? 19.469 -13.013 -9.043 1.00 94.06 278 LEU A CA 1
ATOM 2189 C C . LEU A 1 278 ? 18.004 -13.430 -9.153 1.00 94.06 278 LEU A C 1
ATOM 2191 O O . LEU A 1 278 ? 17.479 -14.053 -8.224 1.00 94.06 278 LEU A O 1
ATOM 2195 N N . PHE A 1 279 ? 17.353 -13.132 -10.273 1.00 91.56 279 PHE A N 1
ATOM 2196 C CA . PHE A 1 279 ? 15.972 -13.544 -10.521 1.00 91.56 279 PHE A CA 1
ATOM 2197 C C . PHE A 1 279 ? 15.769 -14.061 -11.952 1.00 91.56 279 PHE A C 1
ATOM 2199 O O . PHE A 1 279 ? 16.482 -13.673 -12.878 1.00 91.56 279 PHE A O 1
ATOM 2206 N N . HIS A 1 280 ? 14.799 -14.960 -12.114 1.00 86.62 280 HIS A N 1
ATOM 2207 C CA . HIS A 1 280 ? 14.414 -15.537 -13.399 1.00 86.62 280 HIS A CA 1
ATOM 2208 C C . HIS A 1 280 ? 13.513 -14.563 -14.167 1.00 86.62 280 HIS A C 1
ATOM 2210 O O . HIS A 1 280 ? 12.831 -13.738 -13.571 1.00 86.62 280 HIS A O 1
ATOM 2216 N N . GLU A 1 281 ? 13.386 -14.723 -15.483 1.00 78.00 281 GLU A N 1
ATOM 2217 C CA . GLU A 1 281 ? 12.406 -13.973 -16.295 1.00 78.00 281 GLU A CA 1
ATOM 2218 C C . GLU A 1 281 ? 10.945 -14.104 -15.813 1.00 78.00 281 GLU A C 1
ATOM 2220 O O . GLU A 1 281 ? 10.117 -13.271 -16.161 1.00 78.00 281 GLU A O 1
ATOM 2225 N N . ASN A 1 282 ? 10.643 -15.097 -14.966 1.00 79.44 282 ASN A N 1
ATOM 2226 C CA . ASN A 1 282 ? 9.318 -15.324 -14.378 1.00 79.44 282 ASN A CA 1
ATOM 2227 C C . ASN A 1 282 ? 9.109 -14.561 -13.060 1.00 79.44 282 ASN A C 1
ATOM 2229 O O . ASN A 1 282 ? 8.245 -14.936 -12.277 1.00 79.44 282 ASN A O 1
ATOM 2233 N N . GLU A 1 283 ? 9.914 -13.532 -12.788 1.00 77.88 283 GLU A N 1
ATOM 2234 C CA . GLU A 1 283 ? 9.776 -12.664 -11.608 1.00 77.88 283 GLU A CA 1
ATOM 2235 C C . GLU A 1 283 ? 10.105 -13.352 -10.262 1.00 77.88 283 GLU A C 1
ATOM 2237 O O . GLU A 1 283 ? 9.890 -12.783 -9.194 1.00 77.88 283 GLU A O 1
ATOM 2242 N N . GLU A 1 284 ? 10.692 -14.552 -10.281 1.00 84.69 284 GLU A N 1
ATOM 2243 C CA . GLU A 1 284 ? 11.070 -15.301 -9.075 1.00 84.69 284 GLU A CA 1
ATOM 2244 C C . GLU A 1 284 ? 12.570 -15.203 -8.780 1.00 84.69 284 GLU A C 1
ATOM 2246 O O . GLU A 1 284 ? 13.409 -15.343 -9.674 1.00 84.69 284 GLU A O 1
ATOM 2251 N N . LEU A 1 285 ? 12.926 -15.007 -7.506 1.00 90.38 285 LEU A N 1
ATOM 2252 C CA . LEU A 1 285 ? 14.320 -15.080 -7.069 1.00 90.38 285 LEU A CA 1
ATOM 2253 C C . LEU A 1 285 ? 14.876 -16.488 -7.281 1.00 90.38 285 LEU A C 1
ATOM 2255 O O . LEU A 1 285 ? 14.236 -17.480 -6.934 1.00 90.38 285 LEU A O 1
ATOM 2259 N N . LEU A 1 286 ? 16.115 -16.578 -7.763 1.00 90.88 286 LEU A N 1
ATOM 2260 C CA . LEU A 1 286 ? 16.792 -17.863 -7.900 1.00 90.88 286 LEU A CA 1
ATOM 2261 C C . LEU A 1 286 ? 17.002 -18.505 -6.514 1.00 90.88 286 LEU A C 1
ATOM 2263 O O . LEU A 1 286 ? 17.476 -17.832 -5.590 1.00 90.88 286 LEU A O 1
ATOM 2267 N N . PRO A 1 287 ? 16.725 -19.810 -6.356 1.00 90.69 287 PRO A N 1
ATOM 2268 C CA . PRO A 1 287 ? 17.064 -20.548 -5.147 1.00 90.69 287 PRO A CA 1
ATOM 2269 C C . PRO A 1 287 ? 18.569 -20.857 -5.139 1.00 90.69 287 PRO A C 1
ATOM 2271 O O . PRO A 1 287 ? 18.994 -21.952 -5.502 1.00 90.69 287 PRO A O 1
ATOM 2274 N N . CYS A 1 288 ? 19.394 -19.876 -4.762 1.00 90.62 288 CYS A N 1
ATOM 2275 C CA . CYS A 1 288 ? 20.851 -20.010 -4.738 1.00 90.62 288 CYS A CA 1
ATOM 2276 C C . CYS A 1 288 ? 21.487 -19.450 -3.447 1.00 90.62 288 CYS A C 1
ATOM 2278 O O . CYS A 1 288 ? 20.936 -18.530 -2.830 1.00 90.62 288 CYS A O 1
ATOM 2280 N N . PRO A 1 289 ? 22.687 -19.936 -3.059 1.00 91.12 289 PRO A N 1
ATOM 2281 C CA . PRO A 1 289 ? 23.390 -19.462 -1.861 1.00 91.12 289 PRO A CA 1
ATOM 2282 C C . PRO A 1 289 ? 23.679 -17.955 -1.865 1.00 91.12 289 PRO A C 1
ATOM 2284 O O . PRO A 1 289 ? 23.752 -17.323 -0.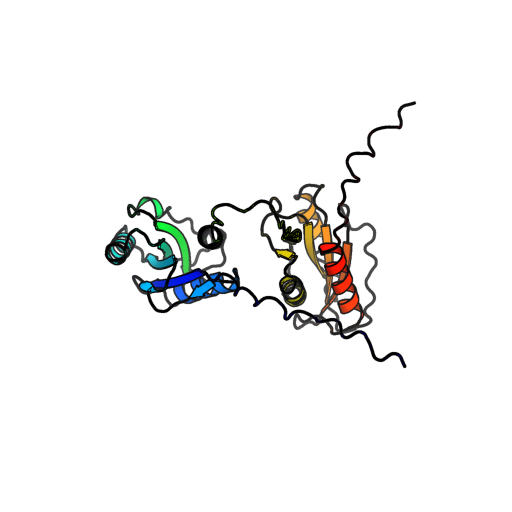811 1.00 91.12 289 PRO A O 1
ATOM 2287 N N . LYS A 1 290 ? 23.829 -17.358 -3.055 1.00 92.38 290 LYS A N 1
ATOM 2288 C CA . LYS A 1 290 ? 24.044 -15.917 -3.218 1.00 92.38 290 LYS A CA 1
ATOM 2289 C C . LYS A 1 290 ? 22.847 -15.112 -2.717 1.00 92.38 290 LYS A C 1
ATOM 2291 O O . LYS A 1 290 ? 23.032 -14.226 -1.891 1.00 92.38 290 LYS A O 1
ATOM 2296 N N . ASN A 1 291 ? 21.635 -15.463 -3.146 1.00 94.38 291 ASN A N 1
ATOM 2297 C CA . ASN A 1 291 ? 20.409 -14.795 -2.709 1.00 94.38 291 ASN A CA 1
ATOM 2298 C C . ASN A 1 291 ? 20.153 -14.988 -1.209 1.00 94.38 291 ASN A C 1
ATOM 2300 O O . ASN A 1 291 ? 19.746 -14.046 -0.533 1.00 94.38 291 ASN A O 1
ATOM 2304 N N . GLU A 1 292 ? 20.437 -16.177 -0.670 1.00 92.06 292 GLU A N 1
ATOM 2305 C CA . GLU A 1 292 ? 20.336 -16.436 0.771 1.00 92.06 292 GLU A CA 1
ATOM 2306 C C . GLU A 1 292 ? 21.311 -15.554 1.571 1.00 92.06 292 GLU A C 1
ATOM 2308 O O . GLU A 1 292 ? 20.927 -14.906 2.547 1.00 92.06 292 GLU A O 1
ATOM 2313 N N . SER A 1 293 ? 22.564 -15.457 1.120 1.00 92.81 293 SER A N 1
ATOM 2314 C CA . SER A 1 293 ? 23.577 -14.581 1.717 1.00 92.81 293 SER A CA 1
ATOM 2315 C C . SER A 1 293 ? 23.179 -13.104 1.640 1.00 92.81 293 SER A C 1
ATOM 2317 O O . SER A 1 293 ? 23.243 -12.394 2.647 1.00 92.81 293 SER A O 1
ATOM 2319 N N . SER A 1 294 ? 22.703 -12.640 0.480 1.00 95.12 294 SER A N 1
ATOM 2320 C CA . SER A 1 294 ? 22.218 -11.269 0.290 1.00 95.12 294 SER A CA 1
ATOM 2321 C C . SER A 1 294 ? 21.028 -10.954 1.198 1.00 95.12 294 SER A C 1
ATOM 2323 O O . SER A 1 294 ? 21.022 -9.913 1.853 1.00 95.12 294 SER A O 1
ATOM 2325 N N . MET A 1 295 ? 20.067 -11.873 1.329 1.00 93.69 295 MET A N 1
ATOM 2326 C CA . MET A 1 295 ? 18.936 -11.725 2.249 1.00 93.69 295 MET A CA 1
ATOM 2327 C C . MET A 1 295 ? 19.396 -11.596 3.702 1.00 93.69 295 MET A C 1
ATOM 2329 O O . MET A 1 295 ? 18.946 -10.705 4.422 1.00 93.69 295 MET A O 1
ATOM 2333 N N . ASN A 1 296 ? 20.329 -12.446 4.131 1.00 91.00 296 ASN A N 1
ATOM 2334 C CA . ASN A 1 296 ? 20.872 -12.392 5.484 1.00 91.00 296 ASN A CA 1
ATOM 2335 C C . ASN A 1 296 ? 21.605 -11.073 5.757 1.00 91.00 296 ASN A C 1
ATOM 2337 O O . ASN A 1 296 ? 21.455 -10.521 6.845 1.00 91.00 296 ASN A O 1
ATOM 2341 N N . LYS A 1 297 ? 22.333 -10.522 4.776 1.00 92.75 297 LYS A N 1
ATOM 2342 C CA . LYS A 1 297 ? 22.959 -9.193 4.891 1.00 92.75 297 LYS A CA 1
ATOM 2343 C C . LYS A 1 297 ? 21.924 -8.081 5.053 1.00 92.75 297 LYS A C 1
ATOM 2345 O O . LYS A 1 297 ? 22.092 -7.243 5.935 1.00 92.75 297 LYS A O 1
ATOM 2350 N N . VAL A 1 298 ? 20.852 -8.095 4.254 1.00 92.81 298 VAL A N 1
ATOM 2351 C CA . VAL A 1 298 ? 19.751 -7.119 4.360 1.00 92.81 298 VAL A CA 1
ATOM 2352 C C . VAL A 1 298 ? 19.104 -7.188 5.739 1.00 92.81 298 VAL A C 1
ATOM 2354 O O . VAL A 1 298 ? 19.001 -6.172 6.421 1.00 92.81 298 VAL A O 1
ATOM 2357 N N . LEU A 1 299 ? 18.722 -8.386 6.184 1.00 90.31 299 LEU A N 1
ATOM 2358 C CA . LEU A 1 299 ? 18.097 -8.587 7.491 1.00 90.31 299 LEU A CA 1
ATOM 2359 C C . LEU A 1 299 ? 19.018 -8.166 8.637 1.00 90.31 299 LEU A C 1
ATOM 2361 O O . LEU A 1 299 ? 18.587 -7.454 9.540 1.00 90.31 299 LEU A O 1
ATOM 2365 N N . HIS A 1 300 ? 20.288 -8.568 8.588 1.00 88.31 300 HIS A N 1
ATOM 2366 C CA . HIS A 1 300 ? 21.267 -8.201 9.602 1.00 88.31 300 HIS A CA 1
ATOM 2367 C C . HIS A 1 300 ? 21.463 -6.682 9.668 1.00 88.31 300 HIS A C 1
ATOM 2369 O O . HIS A 1 300 ? 21.471 -6.119 10.755 1.00 88.31 300 HIS A O 1
ATOM 2375 N N . TRP A 1 301 ? 21.577 -6.007 8.522 1.00 88.81 301 TRP A N 1
ATOM 2376 C CA . TRP A 1 301 ? 21.733 -4.552 8.462 1.00 88.81 301 TRP A CA 1
ATOM 2377 C C . TRP A 1 301 ? 20.492 -3.792 8.949 1.00 88.81 301 TRP A C 1
ATOM 2379 O O . TRP A 1 301 ? 20.609 -2.725 9.555 1.00 88.81 301 TRP A O 1
ATOM 2389 N N . LEU A 1 302 ? 19.295 -4.324 8.694 1.00 87.69 302 LEU A N 1
ATOM 2390 C CA . LEU A 1 302 ? 18.051 -3.722 9.169 1.00 87.69 302 LEU A CA 1
ATOM 2391 C C . LEU A 1 302 ? 17.860 -3.882 10.678 1.00 87.69 302 LEU A C 1
ATOM 2393 O O . LEU A 1 302 ? 17.363 -2.967 11.316 1.00 87.69 302 LEU A O 1
ATOM 2397 N N . ILE A 1 303 ? 18.246 -5.028 11.238 1.00 81.00 303 ILE A N 1
ATOM 2398 C CA . ILE A 1 303 ? 17.930 -5.393 12.627 1.00 81.00 303 ILE A CA 1
ATOM 2399 C C . ILE A 1 303 ? 19.095 -5.089 13.586 1.00 81.00 303 ILE A C 1
ATOM 2401 O O . ILE A 1 303 ? 18.910 -5.083 14.801 1.00 81.00 303 ILE A O 1
ATOM 2405 N N . SER A 1 304 ? 20.307 -4.817 13.090 1.00 73.69 304 SER A N 1
ATOM 2406 C CA . SER A 1 304 ? 21.439 -4.506 13.966 1.00 73.69 304 SER A CA 1
ATOM 2407 C C . SER A 1 304 ? 21.186 -3.219 14.766 1.00 73.69 304 SER A C 1
ATOM 2409 O O . SER A 1 304 ? 21.165 -2.131 14.194 1.00 73.69 304 SER A O 1
ATOM 2411 N N . GLU A 1 305 ? 21.084 -3.342 16.096 1.00 52.75 305 GLU A N 1
ATOM 2412 C CA . GLU A 1 305 ? 20.886 -2.242 17.065 1.00 52.75 305 GLU A CA 1
ATOM 2413 C C . GLU A 1 305 ? 22.033 -1.207 17.086 1.00 52.75 305 GLU A C 1
ATOM 2415 O O . GLU A 1 305 ? 21.960 -0.188 17.771 1.00 52.75 305 GLU A O 1
ATOM 2420 N N . VAL A 1 306 ? 23.102 -1.430 16.320 1.00 47.56 306 VAL A N 1
ATOM 2421 C CA . VAL A 1 306 ? 24.244 -0.519 16.216 1.00 47.56 306 VAL A CA 1
ATOM 2422 C C . 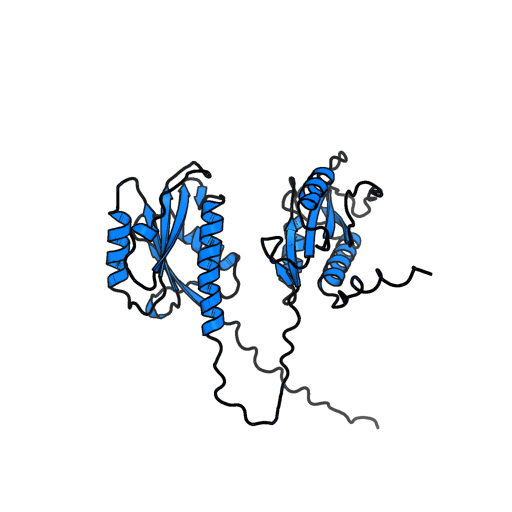VAL A 1 306 ? 23.985 0.506 15.113 1.00 47.56 306 VAL A C 1
ATOM 2424 O O . VAL A 1 306 ? 24.621 0.505 14.064 1.00 47.56 306 VAL A O 1
ATOM 2427 N N . ARG A 1 307 ? 23.051 1.421 15.366 1.00 54.38 307 ARG A N 1
ATOM 2428 C CA . ARG A 1 307 ? 23.046 2.742 14.717 1.00 54.38 307 ARG A CA 1
ATOM 2429 C C . ARG A 1 307 ? 23.262 3.826 15.776 1.00 54.38 307 ARG A C 1
ATOM 2431 O O . ARG A 1 307 ? 22.543 4.814 15.828 1.00 54.38 307 ARG A O 1
ATOM 2438 N N . CYS A 1 308 ? 24.238 3.603 16.663 1.00 36.22 308 CYS A N 1
ATOM 2439 C CA . CYS A 1 308 ? 24.729 4.617 17.597 1.00 36.22 308 CYS A CA 1
ATOM 2440 C C . CYS A 1 308 ? 25.275 5.822 16.820 1.00 36.22 308 CYS A C 1
ATOM 2442 O O . CYS A 1 308 ? 26.230 5.668 16.064 1.00 36.22 308 CYS A O 1
ATOM 2444 N N . ASP A 1 309 ? 24.699 7.006 17.034 1.00 32.62 309 ASP A N 1
ATOM 2445 C CA . ASP A 1 309 ? 25.320 8.189 17.664 1.00 32.62 309 ASP A CA 1
ATOM 2446 C C . ASP A 1 309 ? 26.831 8.473 17.462 1.00 32.62 309 ASP A C 1
ATOM 2448 O O . ASP A 1 309 ? 27.455 9.124 18.300 1.00 32.62 309 ASP A O 1
ATOM 2452 N N . SER A 1 310 ? 27.463 8.065 16.359 1.00 36.16 310 SER A N 1
ATOM 2453 C CA . SER A 1 310 ? 28.873 8.397 16.079 1.00 36.16 310 SER A CA 1
ATOM 2454 C C . SER A 1 310 ? 29.070 9.617 15.175 1.00 36.16 310 SER A C 1
ATOM 2456 O O . SER A 1 310 ? 30.209 9.957 14.870 1.00 36.16 310 SER A O 1
ATOM 2458 N N . TRP A 1 311 ? 28.002 10.311 14.770 1.00 41.72 311 TRP A N 1
ATOM 2459 C CA . TRP A 1 311 ? 28.097 11.445 13.834 1.00 41.72 311 TRP A CA 1
ATOM 2460 C C . TRP A 1 311 ? 28.012 12.841 14.472 1.00 41.72 311 TRP A C 1
ATOM 2462 O O . TRP A 1 311 ? 28.158 13.833 13.767 1.00 41.72 311 TRP A O 1
ATOM 2472 N N . LEU A 1 312 ? 27.884 12.952 15.801 1.00 33.03 312 LEU A N 1
ATOM 2473 C CA . L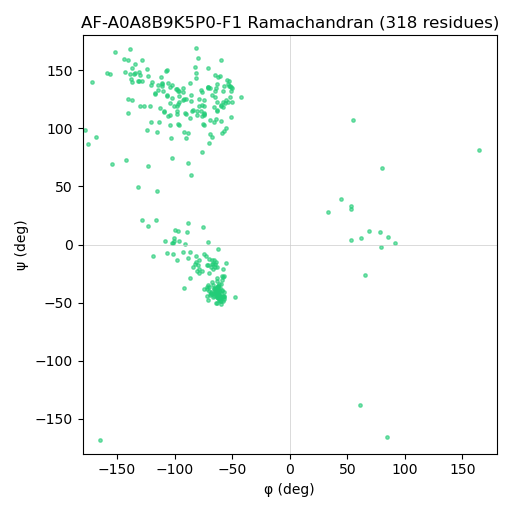EU A 1 312 ? 27.935 14.248 16.509 1.00 33.03 312 LEU A CA 1
ATOM 2474 C C . LEU A 1 312 ? 29.275 14.563 17.205 1.00 33.03 312 LEU A C 1
ATOM 2476 O O . LEU A 1 312 ? 29.398 15.630 17.793 1.00 33.03 312 LEU A O 1
ATOM 2480 N N . HIS A 1 313 ? 30.298 13.701 17.118 1.00 32.62 313 HIS A N 1
ATOM 2481 C CA . HIS A 1 313 ? 31.587 13.924 17.807 1.00 32.62 313 HIS A CA 1
ATOM 2482 C C . HIS A 1 313 ? 32.852 13.816 16.935 1.00 32.62 313 HIS A C 1
ATOM 2484 O O . HIS A 1 313 ? 33.944 13.656 17.472 1.00 32.62 313 HIS A O 1
ATOM 2490 N N . GLN A 1 314 ? 32.763 13.964 15.609 1.00 32.66 314 GLN A N 1
ATOM 2491 C CA . GLN A 1 314 ? 33.968 14.137 14.771 1.00 32.66 314 GLN A CA 1
ATOM 2492 C C . GLN A 1 314 ? 34.065 15.490 14.049 1.00 32.66 314 GLN A C 1
ATOM 2494 O O . GLN A 1 314 ? 34.852 15.644 13.122 1.00 32.66 314 GLN A O 1
ATOM 2499 N N . VAL A 1 315 ? 33.357 16.513 14.541 1.00 35.84 315 VAL A N 1
ATOM 2500 C CA . VAL A 1 315 ? 33.663 17.922 14.236 1.00 35.84 315 VAL A CA 1
ATOM 2501 C C . VAL A 1 315 ? 33.905 18.675 15.541 1.00 35.84 315 VAL A C 1
ATOM 2503 O O . VAL A 1 315 ? 33.104 19.482 15.994 1.00 35.84 315 VAL A O 1
ATOM 2506 N N . THR A 1 316 ? 34.993 18.331 16.218 1.00 38.91 316 THR A N 1
ATOM 2507 C CA . THR A 1 316 ? 35.729 19.184 17.165 1.00 38.91 316 THR A CA 1
ATOM 2508 C C . THR A 1 316 ? 37.007 18.431 17.523 1.00 38.91 316 THR A C 1
ATOM 2510 O O . THR A 1 316 ? 36.989 17.215 17.667 1.00 38.91 316 THR A O 1
ATOM 2513 N N . TYR A 1 317 ? 38.122 19.151 17.622 1.00 33.69 317 TYR A N 1
ATOM 2514 C CA . TYR A 1 317 ? 39.508 18.658 17.666 1.00 33.69 317 TYR A CA 1
ATOM 2515 C C . TYR A 1 317 ? 40.139 18.291 16.318 1.00 33.69 317 TYR A C 1
ATOM 2517 O O . TYR A 1 317 ? 40.562 17.164 16.083 1.00 33.69 317 TYR A O 1
ATOM 2525 N N . LYS A 1 318 ? 40.323 19.318 15.484 1.00 32.28 318 LYS A N 1
ATOM 2526 C CA . LYS A 1 318 ? 41.648 19.661 14.939 1.00 32.28 318 LYS A CA 1
ATOM 2527 C C . LYS A 1 318 ? 41.694 21.151 14.574 1.00 32.28 318 LYS A C 1
ATOM 2529 O O . LYS A 1 318 ? 41.751 21.527 13.414 1.00 32.28 318 LYS A O 1
ATOM 2534 N N . GLU A 1 319 ? 41.671 21.989 15.605 1.00 37.44 319 GLU A N 1
ATOM 2535 C CA . GLU A 1 319 ? 42.322 23.301 15.576 1.00 37.44 319 GLU A CA 1
ATOM 2536 C C . GLU A 1 319 ? 43.290 23.335 16.760 1.00 37.44 319 GLU A C 1
ATOM 2538 O O . GLU A 1 319 ? 42.879 23.434 17.917 1.00 37.44 319 GLU A O 1
ATOM 2543 N N . ASN A 1 320 ? 44.554 23.066 16.436 1.00 35.34 320 ASN A N 1
ATOM 2544 C CA . ASN A 1 320 ? 45.786 23.592 17.027 1.00 35.34 320 ASN A CA 1
ATOM 2545 C C . ASN A 1 320 ? 46.963 23.021 16.235 1.00 35.34 320 ASN A C 1
ATOM 2547 O O . ASN A 1 320 ? 47.060 21.774 16.148 1.00 35.34 320 ASN A O 1
#

Nearest PDB structures (foldseek):
  7mjx-assembly2_B  TM=2.947E-01  e=1.111E-03  Bacteroides uniformis
  7mjz-assembly1_A  TM=2.756E-01  e=1.111E-03  Bacteroides uniformis
  4lqd-assembly1_A-2  TM=6.220E-01  e=3.816E-01  Homo sapiens
  3ub3-assembly1_A-2  TM=5.189E-01  e=1.109E+00  Homo sapiens

Organism: Astyanax mexicanus (NCBI:txid7994)

pLDDT: mean 78.44, std 18.55, range [28.94, 96.25]

Mean predicted aligned error: 18.25 Å

Foldseek 3Di:
DPPDDDDPPDPDDPPPPQAAAEEEEDELDDQLCLSVVLLVVLCVVDPRYDYDHDPVPGQEYEYEFEDDPDPLPSVVSSVVVCVVPDLNHAYEYEYEYEDPDLPDDDDDCVVSDDRHNYHYAYFYAYNVGRTDDHPRVVVRSVVVVVVSVVVSVVPDDDDPDDDPDDPPPPPPQAQQEEEEDEPDCLVLLCVVLVVVQVVDPSYHYDHDLVPHQAYEYEKEQEPVRDICLLVSQVVVVVHPLNHAYAYEYEYADPDLPDDDDDPPPSHPHDHPHYAYWYDYPNSHTDPHPRNVVRSVSVVCVRNPPPPDDPPPPPPDPDDD

Secondary structure (DSSP, 8-state):
--------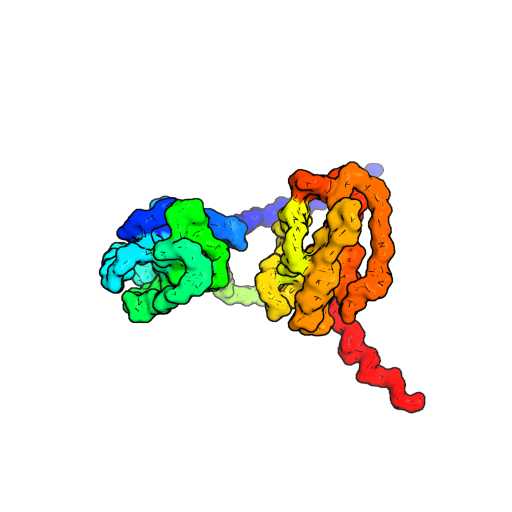-PPPPP-PPPP-EEEEEEESS--TTHHHHHHHHHHHHSTTEEE-SSTTT-SEEEEEEEE-SSTTHHHHHHHHHHHTS-TTSEEEEEEEEE-S-TT-----GGGG---TTEEEEEEEEETTTEE--SHHHHHHHHHHHHHHHHHHHHTS-------SS----------EEEEEE--S--TTTTHHHHHHHHT-TTEEEESSTTT-SEEEEEEEE-TT--BSHHHHHHHHTTS-TTS-EEEEEEEE-S-TTPPPPP-TT--SS--SEEEEEEE-TTSPBP-SHHHHHHHHHHHHHHH-S---S-SSSSSSS---